Protein AF-0000000080758126 (afdb_homodimer)

Organism: Acetivibrio thermocellus (strain ATCC 27405 / DSM 1237 / JCM 9322 / NBRC 103400 / NCIMB 10682 / NRRL B-4536 / VPI 7372) (NCBI:txid203119)

Structure (mmCIF, N/CA/C/O backbone):
data_AF-0000000080758126-model_v1
#
loop_
_entity.id
_entity.type
_entity.pdbx_description
1 polymer 'Flavin reductase domain protein FMN-binding protein'
#
loop_
_atom_site.group_PDB
_atom_site.id
_atom_site.type_symbol
_atom_site.label_atom_id
_atom_site.label_alt_id
_atom_site.label_comp_id
_atom_site.label_asym_id
_atom_site.label_entity_id
_atom_site.label_seq_id
_atom_site.pdbx_PDB_ins_code
_atom_site.Cartn_x
_atom_site.Cartn_y
_atom_site.Cartn_z
_atom_site.occupancy
_atom_site.B_iso_or_equiv
_atom_site.auth_seq_id
_atom_site.auth_comp_id
_atom_site.auth_asym_id
_atom_site.auth_atom_id
_atom_site.pdbx_PDB_model_num
ATOM 1 N N . MET A 1 1 ? 13.859 20.094 8.625 1 85.12 1 MET A N 1
ATOM 2 C CA . MET A 1 1 ? 14.328 19.281 7.504 1 85.12 1 MET A CA 1
ATOM 3 C C . MET A 1 1 ? 14.195 20.047 6.191 1 85.12 1 MET A C 1
ATOM 5 O O . MET A 1 1 ? 13.18 20.688 5.945 1 85.12 1 MET A O 1
ATOM 9 N N . GLU A 1 2 ? 15.344 20.141 5.402 1 93.06 2 GLU A N 1
ATOM 10 C CA . GLU A 1 2 ? 15.297 20.797 4.098 1 93.06 2 GLU A CA 1
ATOM 11 C C . GLU A 1 2 ? 14.789 19.828 3.023 1 93.06 2 GLU A C 1
ATOM 13 O O . GLU A 1 2 ? 15.266 18.703 2.922 1 93.06 2 GLU A O 1
ATOM 18 N N . LYS A 1 3 ? 13.805 20.281 2.252 1 97.62 3 LYS A N 1
ATOM 19 C CA . LYS A 1 3 ? 13.25 19.438 1.191 1 97.62 3 LYS A CA 1
ATOM 20 C C . LYS A 1 3 ? 13.555 20.031 -0.185 1 97.62 3 LYS A C 1
ATOM 22 O O . LYS A 1 3 ? 13.734 21.234 -0.326 1 97.62 3 LYS A O 1
ATOM 27 N N . ILE A 1 4 ? 13.609 19.156 -1.164 1 98.25 4 ILE A N 1
ATOM 28 C CA . ILE A 1 4 ? 13.75 19.562 -2.559 1 98.25 4 ILE A CA 1
ATOM 29 C C . ILE A 1 4 ? 12.555 19.062 -3.363 1 98.25 4 ILE A C 1
ATOM 31 O O . ILE A 1 4 ? 11.938 18.047 -3.014 1 98.25 4 ILE A O 1
ATOM 35 N N . SER A 1 5 ? 12.227 19.812 -4.395 1 98.5 5 SER A N 1
ATOM 36 C CA . SER A 1 5 ? 11.188 19.406 -5.34 1 98.5 5 SER A CA 1
ATOM 37 C C . SER A 1 5 ? 11.758 18.516 -6.434 1 98.5 5 SER A C 1
ATOM 39 O O . SER A 1 5 ? 12.781 18.828 -7.039 1 98.5 5 SER A O 1
ATOM 41 N N . ILE A 1 6 ? 11.133 17.422 -6.648 1 98.06 6 ILE A N 1
ATOM 42 C CA . ILE A 1 6 ? 11.5 16.531 -7.75 1 98.06 6 ILE A CA 1
ATOM 43 C C . ILE A 1 6 ? 10.242 16.094 -8.492 1 98.06 6 ILE A C 1
ATOM 45 O O . ILE A 1 6 ? 9.125 16.438 -8.094 1 98.06 6 ILE A O 1
ATOM 49 N N . GLY A 1 7 ? 10.375 15.375 -9.609 1 97.12 7 GLY A N 1
ATOM 50 C CA . GLY A 1 7 ? 9.25 14.828 -10.344 1 97.12 7 GLY A CA 1
ATOM 51 C C . GLY A 1 7 ? 8.594 13.648 -9.641 1 97.12 7 GLY A C 1
ATOM 52 O O . GLY A 1 7 ? 8.992 13.289 -8.531 1 97.12 7 GLY A O 1
ATOM 53 N N . PRO A 1 8 ? 7.621 13.125 -10.289 1 98.12 8 PRO A N 1
ATOM 54 C CA . PRO A 1 8 ? 6.902 11.992 -9.703 1 98.12 8 PRO A CA 1
ATOM 55 C C . PRO A 1 8 ? 7.801 10.789 -9.453 1 98.12 8 PRO A C 1
ATOM 57 O O . PRO A 1 8 ? 8.375 10.234 -10.398 1 98.12 8 PRO A O 1
ATOM 60 N N . GLU A 1 9 ? 7.949 10.477 -8.195 1 97.38 9 GLU A N 1
ATOM 61 C CA . GLU A 1 9 ? 8.727 9.32 -7.742 1 97.38 9 GLU A CA 1
ATOM 62 C C . GLU A 1 9 ? 8.156 8.75 -6.449 1 97.38 9 GLU A C 1
ATOM 64 O O . GLU A 1 9 ? 7.625 9.484 -5.617 1 97.38 9 GLU A O 1
ATOM 69 N N . ASN A 1 10 ? 8.195 7.453 -6.32 1 96.88 10 ASN A N 1
ATOM 70 C CA . ASN A 1 10 ? 7.672 6.832 -5.105 1 96.88 10 ASN A CA 1
ATOM 71 C C . ASN A 1 10 ? 8.742 6.016 -4.387 1 96.88 10 ASN A C 1
ATOM 73 O O . ASN A 1 10 ? 8.43 5.066 -3.67 1 96.88 10 ASN A O 1
ATOM 77 N N . LYS A 1 11 ? 10 6.402 -4.609 1 95.62 11 LYS A N 1
ATOM 78 C CA . LYS A 1 11 ? 11.102 5.711 -3.947 1 95.62 11 LYS A CA 1
ATOM 79 C C . LYS A 1 11 ? 11.062 5.934 -2.438 1 95.62 11 LYS A C 1
ATOM 81 O O . LYS A 1 11 ? 10.742 7.027 -1.973 1 95.62 11 LYS A O 1
ATOM 86 N N . LEU A 1 12 ? 11.328 4.844 -1.635 1 95.81 12 LEU A N 1
ATOM 87 C CA . LEU A 1 12 ? 11.43 4.82 -0.18 1 95.81 12 LEU A CA 1
ATOM 88 C C . LEU A 1 12 ? 10.047 4.883 0.46 1 95.81 12 LEU A C 1
ATOM 90 O O . LEU A 1 12 ? 9.922 5.102 1.667 1 95.81 12 LEU A O 1
ATOM 94 N N . CYS A 1 13 ? 8.969 4.758 -0.378 1 97.88 13 CYS A N 1
ATOM 95 C CA . CYS A 1 13 ? 7.613 4.535 0.114 1 97.88 13 CYS A CA 1
ATOM 96 C C . CYS A 1 13 ? 7.227 3.068 -0.011 1 97.88 13 CYS A C 1
ATOM 98 O O . CYS A 1 13 ? 6.91 2.596 -1.104 1 97.88 13 CYS A O 1
ATOM 100 N N . PRO A 1 14 ? 7.234 2.367 1.066 1 98.38 14 PRO A N 1
ATOM 101 C CA . PRO A 1 14 ? 7.074 0.912 1.011 1 98.38 14 PRO A CA 1
ATOM 102 C C . PRO A 1 14 ? 5.77 0.488 0.342 1 98.38 14 PRO A C 1
ATOM 104 O O . PRO A 1 14 ? 4.73 1.12 0.551 1 98.38 14 PRO A O 1
ATOM 107 N N . GLN A 1 15 ? 5.832 -0.546 -0.495 1 98.62 15 GLN A N 1
ATOM 108 C CA . GLN A 1 15 ? 4.703 -1.14 -1.201 1 98.62 15 GLN A CA 1
ATOM 109 C C . GLN A 1 15 ? 4.641 -2.646 -0.972 1 98.62 15 GLN A C 1
ATOM 111 O O . GLN A 1 15 ? 5.609 -3.361 -1.235 1 98.62 15 GLN A O 1
ATOM 116 N N . THR A 1 16 ? 3.52 -3.152 -0.464 1 98.75 16 THR A N 1
ATOM 117 C CA . THR A 1 16 ? 3.371 -4.574 -0.179 1 98.75 16 THR A CA 1
ATOM 118 C C . THR A 1 16 ? 3.244 -5.375 -1.473 1 98.75 16 THR A C 1
ATOM 120 O O . THR A 1 16 ? 2.539 -4.965 -2.396 1 98.75 16 THR A O 1
ATOM 123 N N . LEU A 1 17 ? 3.914 -6.5 -1.517 1 98.81 17 LEU A N 1
ATOM 124 C CA . LEU A 1 17 ? 3.982 -7.297 -2.736 1 98.81 17 LEU A CA 1
ATOM 125 C C . LEU A 1 17 ? 2.928 -8.398 -2.725 1 98.81 17 LEU A C 1
ATOM 127 O O . LEU A 1 17 ? 2.764 -9.094 -1.722 1 98.81 17 LEU A O 1
ATOM 131 N N . PHE A 1 18 ? 2.262 -8.547 -3.855 1 98.94 18 PHE A N 1
ATOM 132 C CA . PHE A 1 18 ? 1.327 -9.641 -4.105 1 98.94 18 PHE A CA 1
ATOM 133 C C . PHE A 1 18 ? 1.623 -10.305 -5.441 1 98.94 18 PHE A C 1
ATOM 135 O O . PHE A 1 18 ? 1.986 -9.641 -6.41 1 98.94 18 PHE A O 1
ATOM 142 N N . LEU A 1 19 ? 1.477 -11.594 -5.496 1 98.88 19 LEU A N 1
ATOM 143 C CA . LEU A 1 19 ? 1.409 -12.32 -6.758 1 98.88 19 LEU A CA 1
ATOM 144 C C . LEU A 1 19 ? -0.038 -12.508 -7.203 1 98.88 19 LEU A C 1
ATOM 146 O O . LEU A 1 19 ? -0.83 -13.141 -6.504 1 98.88 19 LEU A O 1
ATOM 150 N N . TYR A 1 20 ? -0.383 -11.875 -8.297 1 98.94 20 TYR A N 1
ATOM 151 C CA . TYR A 1 20 ? -1.713 -12.078 -8.859 1 98.94 20 TYR A CA 1
ATOM 152 C C . TYR A 1 20 ? -1.781 -13.383 -9.641 1 98.94 20 TYR A C 1
ATOM 154 O O . TYR A 1 20 ? -0.922 -13.656 -10.484 1 98.94 20 TYR A O 1
ATOM 162 N N . GLY A 1 21 ? -2.76 -14.211 -9.359 1 98.81 21 GLY A N 1
ATOM 163 C CA . GLY A 1 21 ? -2.945 -15.492 -10.023 1 98.81 21 GLY A CA 1
ATOM 164 C C . GLY A 1 21 ? -4.145 -15.508 -10.953 1 98.81 21 GLY A C 1
ATOM 165 O O . GLY A 1 21 ? -5.242 -15.102 -10.562 1 98.81 21 GLY A O 1
ATOM 166 N N . THR A 1 22 ? -3.971 -15.977 -12.141 1 98.5 22 THR A N 1
ATOM 167 C CA . THR A 1 22 ? -5.004 -16.172 -13.148 1 98.5 22 THR A CA 1
ATOM 168 C C . THR A 1 22 ? -4.785 -17.5 -13.891 1 98.5 22 THR A C 1
ATOM 170 O O . THR A 1 22 ? -3.693 -18.062 -13.836 1 98.5 22 THR A O 1
ATOM 173 N N . TYR A 1 23 ? -5.836 -18.016 -14.484 1 97.25 23 TYR A N 1
ATOM 174 C CA . TYR A 1 23 ? -5.691 -19.156 -15.383 1 97.25 23 TYR A CA 1
ATOM 175 C C . TYR A 1 23 ? -5.625 -18.703 -16.844 1 97.25 23 TYR A C 1
ATOM 177 O O . TYR A 1 23 ? -6.355 -17.797 -17.25 1 97.25 23 TYR A O 1
ATOM 185 N N . LYS A 1 24 ? -4.758 -19.312 -17.547 1 94.38 24 LYS A N 1
ATOM 186 C CA . LYS A 1 24 ? -4.789 -19.203 -19 1 94.38 24 LYS A CA 1
ATOM 187 C C . LYS A 1 24 ? -6 -19.922 -19.578 1 94.38 24 LYS A C 1
ATOM 189 O O . LYS A 1 24 ? -6.738 -20.594 -18.859 1 94.38 24 LYS A O 1
ATOM 194 N N . GLU A 1 25 ? -6.172 -19.766 -20.859 1 93.19 25 GLU A N 1
ATOM 195 C CA . GLU A 1 25 ? -7.316 -20.375 -21.531 1 93.19 25 GLU A CA 1
ATOM 196 C C . GLU A 1 25 ? -7.25 -21.906 -21.438 1 93.19 25 GLU A C 1
ATOM 198 O O . GLU A 1 25 ? -8.281 -22.562 -21.359 1 93.19 25 GLU A O 1
ATOM 203 N N . ASP A 1 26 ? -6.035 -22.453 -21.406 1 92.38 26 ASP A N 1
ATOM 204 C CA . ASP A 1 26 ? -5.867 -23.891 -21.391 1 92.38 26 ASP A CA 1
ATOM 205 C C . ASP A 1 26 ? -5.914 -24.438 -19.969 1 92.38 26 ASP A C 1
ATOM 207 O O . ASP A 1 26 ? -5.688 -25.641 -19.75 1 92.38 26 ASP A O 1
ATOM 211 N N . GLY A 1 27 ? -6.102 -23.562 -19 1 93.62 27 GLY A N 1
ATOM 212 C CA . GLY A 1 27 ? -6.23 -23.984 -17.609 1 93.62 27 GLY A CA 1
ATOM 213 C C . GLY A 1 27 ? -4.926 -23.906 -16.844 1 93.62 27 GLY A C 1
ATOM 214 O O . GLY A 1 27 ? -4.906 -24.125 -15.633 1 93.62 27 GLY A O 1
ATOM 215 N N . THR A 1 28 ? -3.857 -23.516 -17.547 1 93.25 28 THR A N 1
ATOM 216 C CA . THR A 1 28 ? -2.572 -23.391 -16.859 1 93.25 28 THR A CA 1
ATOM 217 C C . THR A 1 28 ? -2.555 -22.156 -15.961 1 93.25 28 THR A C 1
ATOM 219 O O . THR A 1 28 ? -3.008 -21.094 -16.359 1 93.25 28 THR A O 1
ATOM 222 N N . PRO A 1 29 ? -2.076 -22.359 -14.742 1 96.44 29 PRO A N 1
ATOM 223 C CA . PRO A 1 29 ? -1.972 -21.188 -13.867 1 96.44 29 PRO A CA 1
ATOM 224 C C . PRO A 1 29 ? -0.896 -20.203 -14.328 1 96.44 29 PRO A C 1
ATOM 226 O O . PRO A 1 29 ? 0.105 -20.609 -14.922 1 96.44 29 PRO A O 1
ATOM 229 N N . ASN A 1 30 ? -1.124 -18.969 -14.148 1 96.56 30 ASN A N 1
ATOM 230 C CA . ASN A 1 30 ? -0.196 -17.859 -14.375 1 96.56 30 ASN A CA 1
ATOM 231 C C . ASN A 1 30 ? -0.166 -16.906 -13.18 1 96.56 30 ASN A C 1
ATOM 233 O O . ASN A 1 30 ? -1.21 -16.594 -12.602 1 96.56 30 ASN A O 1
ATOM 237 N N . PHE A 1 31 ? 1.066 -16.516 -12.828 1 97.94 31 PHE A N 1
ATOM 238 C CA . PHE A 1 31 ? 1.208 -15.539 -11.75 1 97.94 31 PHE A CA 1
ATOM 239 C C . PHE A 1 31 ? 2.061 -14.359 -12.188 1 97.94 31 PHE A C 1
ATOM 241 O O . PHE A 1 31 ? 3.035 -14.523 -12.922 1 97.94 31 PHE A O 1
ATOM 248 N N . GLY A 1 32 ? 1.715 -13.148 -11.789 1 97.38 32 GLY A N 1
ATOM 249 C CA . GLY A 1 32 ? 2.484 -11.922 -11.945 1 97.38 32 GLY A CA 1
ATOM 250 C C . GLY A 1 32 ? 2.689 -11.188 -10.633 1 97.38 32 GLY A C 1
ATOM 251 O O . GLY A 1 32 ? 1.825 -11.211 -9.758 1 97.38 32 GLY A O 1
ATOM 252 N N . LEU A 1 33 ? 3.848 -10.539 -10.508 1 98 33 LEU A N 1
ATOM 253 C CA . LEU A 1 33 ? 4.215 -9.82 -9.289 1 98 33 LEU A CA 1
ATOM 254 C C . LEU A 1 33 ? 3.791 -8.359 -9.383 1 98 33 LEU A C 1
ATOM 256 O O 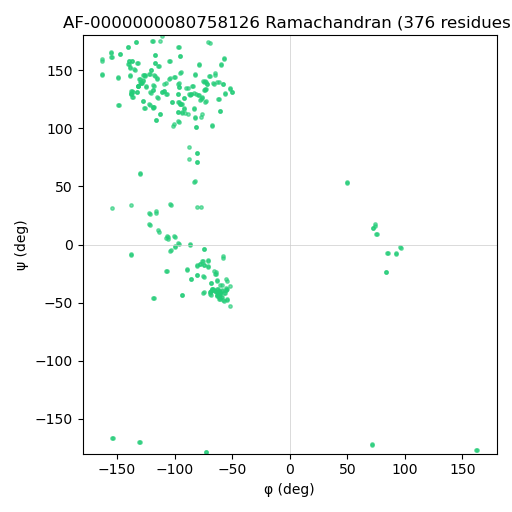. LEU A 1 33 ? 4.109 -7.672 -10.352 1 98 33 LEU A O 1
ATOM 260 N N . PHE A 1 34 ? 3.025 -7.891 -8.375 1 98.5 34 PHE A N 1
ATOM 261 C CA . PHE A 1 34 ? 2.516 -6.523 -8.367 1 98.5 34 PHE A CA 1
ATOM 262 C C . PHE A 1 34 ? 2.586 -5.926 -6.965 1 98.5 34 PHE A C 1
ATOM 264 O O . PHE A 1 34 ? 2.604 -6.656 -5.973 1 98.5 34 PHE A O 1
ATOM 271 N N . CYS A 1 35 ? 2.646 -4.57 -6.891 1 98.56 35 CYS A N 1
ATOM 272 C CA . CYS A 1 35 ? 2.637 -3.916 -5.586 1 98.56 35 CYS A CA 1
ATOM 273 C C . CYS A 1 35 ? 1.739 -2.684 -5.602 1 98.56 35 CYS A C 1
ATOM 275 O O . CYS A 1 35 ? 1.519 -2.059 -4.562 1 98.56 35 CYS A O 1
ATOM 277 N N . TRP A 1 36 ? 1.22 -2.246 -6.832 1 98.81 36 TRP A N 1
ATOM 278 C CA . TRP A 1 36 ? 0.267 -1.142 -6.875 1 98.81 36 TRP A CA 1
ATOM 279 C C . TRP A 1 36 ? -1.14 -1.621 -6.535 1 98.81 36 TRP A C 1
ATOM 281 O O . TRP A 1 36 ? -2.018 -1.664 -7.398 1 98.81 36 TRP A O 1
ATOM 291 N N . PHE A 1 37 ? -1.282 -1.938 -5.246 1 98.88 37 PHE A N 1
ATOM 292 C CA . PHE A 1 37 ? -2.383 -2.645 -4.598 1 98.88 37 PHE A CA 1
ATOM 293 C C . PHE A 1 37 ? -2.764 -1.97 -3.287 1 98.88 37 PHE A C 1
ATOM 295 O O . PHE A 1 37 ? -1.894 -1.629 -2.482 1 98.88 37 PHE A O 1
ATOM 302 N N . SER A 1 38 ? -4.027 -1.654 -3.127 1 98.81 38 SER A N 1
ATOM 303 C CA . SER A 1 38 ? -4.543 -1.164 -1.853 1 98.81 38 SER A CA 1
ATOM 304 C C . SER A 1 38 ? -6.027 -1.472 -1.699 1 98.81 38 SER A C 1
ATOM 306 O O . SER A 1 38 ? -6.551 -2.375 -2.355 1 98.81 38 SER A O 1
ATOM 308 N N . TYR A 1 39 ? -6.676 -0.875 -0.768 1 98.81 39 TYR A N 1
ATOM 309 C CA . TYR A 1 39 ? -8.023 -1.279 -0.392 1 98.81 39 TYR A CA 1
ATOM 310 C C . TYR A 1 39 ? -9.023 -0.156 -0.646 1 98.81 39 TYR A C 1
ATOM 312 O O . TYR A 1 39 ? -8.641 1.007 -0.783 1 98.81 39 TYR A O 1
ATOM 320 N N . CYS A 1 40 ? -10.25 -0.525 -0.807 1 98.62 40 CYS A N 1
ATOM 321 C CA . CYS A 1 40 ? -11.359 0.41 -0.948 1 98.62 40 CYS A CA 1
ATOM 322 C C . CYS A 1 40 ? -12.586 -0.085 -0.196 1 98.62 40 CYS A C 1
ATOM 324 O O . CYS A 1 40 ? -12.586 -1.19 0.348 1 98.62 40 CYS A O 1
ATOM 326 N N . TRP A 1 41 ? -13.57 0.78 -0.093 1 98.31 41 TRP A N 1
ATOM 327 C CA . TRP A 1 41 ? -14.805 0.443 0.597 1 98.31 41 TRP A CA 1
ATOM 328 C C . TRP A 1 41 ? -16.016 0.69 -0.301 1 98.31 41 TRP A C 1
ATOM 330 O O . TRP A 1 41 ? -16.234 1.812 -0.77 1 98.31 41 TRP A O 1
ATOM 340 N N . SER A 1 42 ? -16.719 -0.31 -0.61 1 97 42 SER A N 1
ATOM 341 C CA . SER A 1 42 ? -17.984 -0.222 -1.353 1 97 42 SER A CA 1
ATOM 342 C C . SER A 1 42 ? -19.094 -1.005 -0.659 1 97 42 SER A C 1
ATOM 344 O O . SER A 1 42 ? -19.672 -1.922 -1.244 1 97 42 SER A O 1
ATOM 346 N N . GLY A 1 43 ? -19.406 -0.564 0.6 1 96.81 43 GLY A N 1
ATOM 347 C CA . GLY A 1 43 ? -20.328 -1.297 1.446 1 96.81 43 GLY A CA 1
ATOM 348 C C . GLY A 1 43 ? -19.672 -2.436 2.205 1 96.81 43 GLY A C 1
ATOM 349 O O . GLY A 1 43 ? -20.172 -2.863 3.248 1 96.81 43 GLY A O 1
ATOM 350 N N . GLU A 1 44 ? -18.562 -2.945 1.704 1 97.75 44 GLU A N 1
ATOM 351 C CA . GLU A 1 44 ? -17.656 -3.932 2.299 1 97.75 44 GLU A CA 1
ATOM 352 C C . GLU A 1 44 ? -16.219 -3.693 1.872 1 97.75 44 GLU A C 1
ATOM 354 O O . GLU A 1 44 ? -15.953 -2.938 0.934 1 97.75 44 GLU A O 1
ATOM 359 N N . LEU A 1 45 ? -15.273 -4.293 2.592 1 98.31 45 LEU A N 1
ATOM 360 C CA . LEU A 1 45 ? -13.867 -4.191 2.232 1 98.31 45 LEU A CA 1
ATOM 361 C C . LEU A 1 45 ? -13.609 -4.797 0.856 1 98.31 45 LEU A C 1
ATOM 363 O O . LEU A 1 45 ? -14.039 -5.918 0.578 1 98.31 45 LEU A O 1
ATOM 367 N N . GLY A 1 46 ? -13.008 -3.996 -0.027 1 98.69 46 GLY A N 1
ATOM 368 C CA . GLY A 1 46 ? -12.57 -4.426 -1.346 1 98.69 46 GLY A CA 1
ATOM 369 C C . GLY A 1 46 ? -11.141 -4.035 -1.654 1 98.69 46 GLY A C 1
ATOM 370 O O . GLY A 1 46 ? -10.391 -3.645 -0.757 1 98.69 46 GLY A O 1
ATOM 371 N N . VAL A 1 47 ? -10.773 -4.227 -2.908 1 98.88 47 VAL A N 1
ATOM 372 C CA . VAL A 1 47 ? -9.398 -3.979 -3.334 1 98.88 47 VAL A CA 1
ATOM 373 C C . VAL A 1 47 ? -9.398 -3.072 -4.562 1 98.88 47 VAL A C 1
ATOM 375 O O . VAL A 1 47 ? -10.258 -3.199 -5.438 1 98.88 47 VAL A O 1
ATOM 378 N N . MET A 1 48 ? -8.484 -2.127 -4.59 1 98.88 48 MET A N 1
ATOM 379 C CA . MET A 1 48 ? -8.125 -1.429 -5.816 1 98.88 48 MET A CA 1
ATOM 380 C C . MET A 1 48 ? -6.711 -1.797 -6.258 1 98.88 48 MET A C 1
ATOM 382 O O . MET A 1 48 ? -5.789 -1.831 -5.438 1 98.88 48 MET A O 1
ATOM 386 N N . ALA A 1 49 ? -6.578 -2.141 -7.504 1 98.94 49 ALA A N 1
ATOM 387 C CA . ALA A 1 49 ? -5.309 -2.6 -8.062 1 98.94 49 ALA A CA 1
ATOM 388 C C . ALA A 1 49 ? -5.055 -1.99 -9.438 1 98.94 49 ALA A C 1
ATOM 390 O O . ALA A 1 49 ? -5.941 -1.988 -10.289 1 98.94 49 ALA A O 1
ATOM 391 N N . CYS A 1 50 ? -3.893 -1.44 -9.586 1 98.94 50 CYS A N 1
ATOM 392 C CA . CYS A 1 50 ? -3.508 -0.914 -10.891 1 98.94 50 CYS A CA 1
ATOM 393 C C . CYS A 1 50 ? -2.471 -1.812 -11.555 1 98.94 50 CYS A C 1
ATOM 395 O O . CYS A 1 50 ? -1.51 -2.238 -10.914 1 98.94 50 CYS A O 1
ATOM 397 N N . ILE A 1 51 ? -2.689 -2.18 -12.766 1 98.75 51 ILE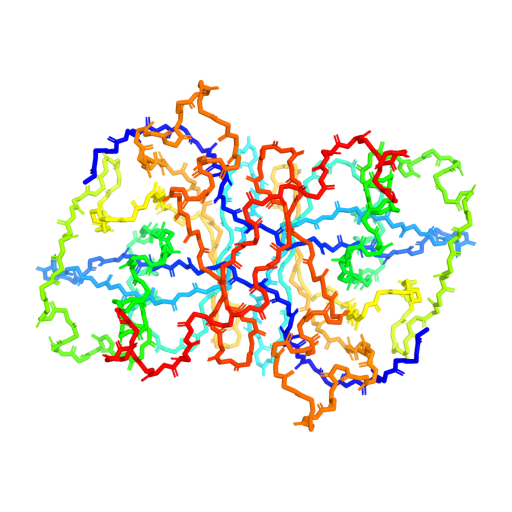 A N 1
ATOM 398 C CA . ILE A 1 51 ? -1.719 -2.916 -13.57 1 98.75 51 ILE A CA 1
ATOM 399 C C . ILE A 1 51 ? -1.341 -2.098 -14.797 1 98.75 51 ILE A C 1
ATOM 401 O O . ILE A 1 51 ? -2.203 -1.749 -15.609 1 98.75 51 ILE A O 1
ATOM 405 N N . ALA A 1 52 ? -0.101 -1.745 -14.906 1 97.44 52 ALA A N 1
ATOM 406 C CA . ALA A 1 52 ? 0.403 -0.975 -16.047 1 97.44 52 ALA A CA 1
ATOM 407 C C . ALA A 1 52 ? 0.995 -1.892 -17.109 1 97.44 52 ALA A C 1
ATOM 409 O O . ALA A 1 52 ? 1.211 -3.08 -16.859 1 97.44 52 ALA A O 1
ATOM 410 N N . GLY A 1 53 ? 1.146 -1.373 -18.281 1 94.5 53 GLY A N 1
ATOM 411 C CA . GLY A 1 53 ? 1.841 -2.064 -19.344 1 94.5 53 GLY A CA 1
ATOM 412 C C . GLY A 1 53 ? 1.063 -3.246 -19.906 1 94.5 53 GLY A C 1
ATOM 413 O O . GLY A 1 53 ? -0.123 -3.406 -19.609 1 94.5 53 GLY A O 1
ATOM 414 N N . GLU A 1 54 ? 1.719 -3.963 -20.75 1 91.69 54 GLU A N 1
ATOM 415 C CA . GLU A 1 54 ? 1.163 -5.176 -21.359 1 91.69 54 GLU A CA 1
ATOM 416 C C . GLU A 1 54 ? 1.606 -6.418 -20.594 1 91.69 54 GLU A C 1
ATOM 418 O O . GLU A 1 54 ? 2.781 -6.793 -20.625 1 91.69 54 GLU A O 1
ATOM 423 N N . LYS A 1 55 ? 0.727 -6.977 -19.859 1 94.19 55 LYS A N 1
ATOM 424 C CA . LYS A 1 55 ? 0.945 -8.18 -19.062 1 94.19 55 LYS A CA 1
ATOM 425 C C . LYS A 1 55 ? -0.145 -9.219 -19.328 1 94.19 55 LYS A C 1
ATOM 427 O O . LYS A 1 55 ? -1.322 -8.867 -19.438 1 94.19 55 LYS A O 1
ATOM 432 N N . LEU A 1 56 ? 0.244 -10.438 -19.422 1 95.94 56 LEU A N 1
ATOM 433 C CA . LEU A 1 56 ? -0.725 -11.516 -19.562 1 95.94 56 LEU A CA 1
ATOM 434 C C . LEU A 1 56 ? -1.73 -11.508 -18.422 1 95.94 56 LEU A C 1
ATOM 436 O O . LEU A 1 56 ? -2.928 -11.703 -18.641 1 95.94 56 LEU A O 1
ATOM 440 N N . THR A 1 57 ? -1.282 -11.281 -17.203 1 97.5 57 THR A N 1
ATOM 441 C CA . THR A 1 57 ? -2.143 -11.234 -16.031 1 97.5 57 THR A CA 1
ATOM 442 C C . THR A 1 57 ? -3.273 -10.234 -16.234 1 97.5 57 THR A C 1
ATOM 444 O O . THR A 1 57 ? -4.438 -10.539 -15.953 1 97.5 57 THR A O 1
ATOM 447 N N . LYS A 1 58 ? -2.912 -9.039 -16.703 1 97.81 58 LYS A N 1
ATOM 448 C CA . LYS A 1 58 ? -3.914 -8.008 -16.938 1 97.81 58 LYS A CA 1
ATOM 449 C C . LYS A 1 58 ? -4.941 -8.461 -17.984 1 97.81 58 LYS A C 1
ATOM 451 O O . LYS A 1 58 ? -6.145 -8.297 -17.781 1 97.81 58 LYS A O 1
ATOM 456 N N . ASP A 1 59 ? -4.461 -9.078 -19.047 1 97.19 59 ASP A N 1
ATOM 457 C CA . ASP A 1 59 ? -5.348 -9.57 -20.094 1 97.19 59 ASP A CA 1
ATOM 458 C C . ASP A 1 59 ? -6.32 -10.609 -19.547 1 97.19 59 ASP A C 1
ATOM 460 O O . ASP A 1 59 ? -7.504 -10.609 -19.891 1 97.19 59 ASP A O 1
ATOM 464 N N . ARG A 1 60 ? -5.801 -11.461 -18.734 1 97.94 60 ARG A N 1
ATOM 465 C CA . ARG A 1 60 ? -6.629 -12.523 -18.172 1 97.94 60 ARG A CA 1
ATOM 466 C C . ARG A 1 60 ? -7.66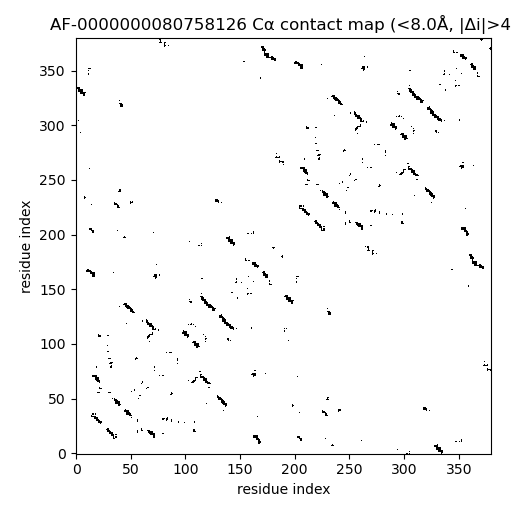 -11.961 -17.203 1 97.94 60 ARG A C 1
ATOM 468 O O . ARG A 1 60 ? -8.805 -12.43 -17.172 1 97.94 60 ARG A O 1
ATOM 475 N N . ILE A 1 61 ? -7.305 -10.977 -16.375 1 98.75 61 ILE A N 1
ATOM 476 C CA . ILE A 1 61 ? -8.234 -10.344 -15.453 1 98.75 61 ILE A CA 1
ATOM 477 C C . ILE A 1 61 ? -9.344 -9.641 -16.234 1 98.75 61 ILE A C 1
ATOM 479 O O . ILE A 1 61 ? -10.516 -9.703 -15.852 1 98.75 61 ILE A O 1
ATOM 483 N N . ARG A 1 62 ? -8.953 -8.992 -17.312 1 97.56 62 ARG A N 1
ATOM 484 C CA . ARG A 1 62 ? -9.945 -8.336 -18.156 1 97.56 62 ARG A CA 1
ATOM 485 C C . ARG A 1 62 ? -10.945 -9.336 -18.719 1 97.56 62 ARG A C 1
ATOM 487 O O . ARG A 1 62 ? -12.148 -9.07 -18.734 1 97.56 62 ARG A O 1
ATOM 494 N N . ALA A 1 63 ? -10.43 -10.477 -19.109 1 97.5 63 ALA A N 1
ATOM 495 C CA . ALA A 1 63 ? -11.258 -11.477 -19.797 1 97.5 63 ALA A CA 1
ATOM 496 C C . ALA A 1 63 ? -12.172 -12.195 -18.797 1 97.5 63 ALA A C 1
ATOM 498 O O . ALA A 1 63 ? -13.344 -12.445 -19.094 1 97.5 63 ALA A O 1
ATOM 499 N N . ASN A 1 64 ? -11.633 -12.539 -17.609 1 98.19 64 ASN A N 1
ATOM 500 C CA . ASN A 1 64 ? -12.336 -13.461 -16.719 1 98.19 64 ASN A CA 1
ATOM 501 C C . ASN A 1 64 ? -12.93 -12.734 -15.508 1 98.19 64 ASN A C 1
ATOM 503 O O . ASN A 1 64 ? -13.766 -13.281 -14.797 1 98.19 64 ASN A O 1
ATOM 507 N N . LYS A 1 65 ? -12.422 -11.617 -15.156 1 98.81 65 LYS A N 1
ATOM 508 C CA . LYS A 1 65 ? -12.922 -10.711 -14.125 1 98.81 65 LYS A CA 1
ATOM 509 C C . LYS A 1 65 ? -12.68 -11.273 -12.734 1 98.81 65 LYS A C 1
ATOM 511 O O . LYS A 1 65 ? -13.344 -10.875 -11.773 1 98.81 65 LYS A O 1
ATOM 516 N N . VAL A 1 66 ? -11.852 -12.281 -12.633 1 98.94 66 VAL A N 1
ATOM 517 C CA . VAL A 1 66 ? -11.469 -12.805 -11.328 1 98.94 66 VAL A CA 1
ATOM 518 C C . VAL A 1 66 ? -9.961 -13.031 -11.289 1 98.94 66 VAL A C 1
ATOM 520 O O . VAL A 1 66 ? -9.344 -13.305 -12.312 1 98.94 66 VAL A O 1
ATOM 523 N N . PHE A 1 67 ? -9.32 -12.93 -10.148 1 98.94 67 PHE A N 1
ATOM 524 C CA . PHE A 1 67 ? -7.926 -13.281 -9.922 1 98.94 67 PHE A CA 1
ATOM 525 C C . PHE A 1 67 ? -7.645 -13.43 -8.43 1 98.94 67 PHE A C 1
ATOM 527 O O . PHE A 1 67 ? -8.453 -13.023 -7.594 1 98.94 67 PHE A O 1
ATOM 534 N N . SER A 1 68 ? -6.621 -14.109 -8.07 1 99 68 SER A N 1
ATOM 535 C CA . SER A 1 68 ? -6.133 -14.164 -6.699 1 99 68 SER A CA 1
ATOM 536 C C . SER A 1 68 ? -5.02 -13.156 -6.465 1 99 68 SER A C 1
ATOM 538 O O . SER A 1 68 ? -4.301 -12.789 -7.398 1 99 68 SER A O 1
ATOM 540 N N . ALA A 1 69 ? -4.902 -12.641 -5.355 1 98.94 69 ALA A N 1
ATOM 541 C CA . ALA A 1 69 ? -3.75 -11.883 -4.879 1 98.94 69 ALA A CA 1
ATOM 542 C C . ALA A 1 69 ? -3.082 -12.586 -3.699 1 98.94 69 ALA A C 1
ATOM 544 O O . ALA A 1 69 ? -3.641 -12.633 -2.6 1 98.94 69 ALA A O 1
ATOM 545 N N . ASN A 1 70 ? -1.938 -13.156 -3.914 1 98.94 70 ASN A N 1
ATOM 546 C CA . ASN A 1 70 ? -1.183 -13.93 -2.932 1 98.94 70 ASN A CA 1
ATOM 547 C C . ASN A 1 70 ? -0.101 -13.086 -2.266 1 98.94 70 ASN A C 1
ATOM 549 O O . ASN A 1 70 ? 0.835 -12.633 -2.928 1 98.94 70 ASN A O 1
ATOM 553 N N . LEU A 1 71 ? -0.283 -12.859 -0.976 1 98.88 71 LEU A N 1
ATOM 554 C CA . LEU A 1 71 ? 0.721 -12.094 -0.244 1 98.88 71 LEU A CA 1
ATOM 555 C C . LEU A 1 71 ? 2.096 -12.742 -0.372 1 98.88 71 LEU A C 1
ATOM 557 O O . LEU A 1 71 ? 2.234 -13.953 -0.203 1 98.88 71 LEU A O 1
ATOM 561 N N . VAL A 1 72 ? 3.104 -11.945 -0.733 1 98.75 72 VAL A N 1
ATOM 562 C CA . VAL A 1 72 ? 4.473 -12.438 -0.835 1 98.75 72 VAL A CA 1
ATOM 563 C C . VAL A 1 72 ? 5.133 -12.422 0.542 1 98.75 72 VAL A C 1
ATOM 565 O O . VAL A 1 72 ? 5.262 -11.367 1.164 1 98.75 72 VAL A O 1
ATOM 568 N N . SER A 1 73 ? 5.488 -13.578 1.006 1 98.25 73 SER A N 1
ATOM 569 C CA . SER A 1 73 ? 6.273 -13.719 2.227 1 98.25 73 SER A CA 1
ATOM 570 C C . SER A 1 73 ? 7.758 -13.883 1.913 1 98.25 73 SER A C 1
ATOM 572 O O . SER A 1 73 ? 8.141 -14.031 0.751 1 98.25 73 SER A O 1
ATOM 574 N N . GLU A 1 74 ? 8.555 -13.805 2.951 1 97.5 74 GLU A N 1
ATOM 575 C CA . GLU A 1 74 ? 9.992 -13.992 2.768 1 97.5 74 GLU A CA 1
ATOM 576 C C . GLU A 1 74 ? 10.289 -15.328 2.088 1 97.5 74 GLU A C 1
ATOM 578 O O . GLU A 1 74 ? 11.156 -15.406 1.215 1 97.5 74 GLU A O 1
ATOM 583 N N . SER A 1 75 ? 9.562 -16.391 2.43 1 96.19 75 SER A N 1
ATOM 584 C CA . SER A 1 75 ? 9.82 -17.734 1.891 1 96.19 75 SER A CA 1
ATOM 585 C C . SER A 1 75 ? 9.43 -17.812 0.419 1 96.19 75 SER A C 1
ATOM 587 O O . SER A 1 75 ? 9.898 -18.703 -0.301 1 96.19 75 SER A O 1
ATOM 589 N N . LEU A 1 76 ? 8.586 -16.875 -0.037 1 97 76 LEU A N 1
ATOM 590 C CA . LEU A 1 76 ? 8.109 -16.875 -1.417 1 97 76 LEU A CA 1
ATOM 591 C C . LEU A 1 76 ? 8.898 -15.875 -2.264 1 97 76 LEU A C 1
ATOM 593 O O . LEU A 1 76 ? 8.672 -15.766 -3.473 1 97 76 LEU A O 1
ATOM 597 N N . LEU A 1 77 ? 9.82 -15.172 -1.66 1 97.62 77 LEU A N 1
ATOM 598 C CA . LEU A 1 77 ? 10.438 -14.023 -2.312 1 97.62 77 LEU A CA 1
ATOM 599 C C . LEU A 1 77 ? 11.195 -14.453 -3.564 1 97.62 77 LEU A C 1
ATOM 601 O O . LEU A 1 77 ? 11.125 -13.789 -4.598 1 97.62 77 LEU A O 1
ATOM 605 N N . HIS A 1 78 ? 11.898 -15.578 -3.484 1 96.5 78 HIS A N 1
ATOM 606 C CA . HIS A 1 78 ? 12.633 -16.062 -4.648 1 96.5 78 HIS A CA 1
ATOM 607 C C . HIS A 1 78 ? 11.688 -16.359 -5.812 1 96.5 78 HIS A C 1
ATOM 609 O O . HIS A 1 78 ? 11.945 -15.945 -6.945 1 96.5 78 HIS A O 1
ATOM 615 N N . LEU A 1 79 ? 10.656 -17.031 -5.543 1 96.38 79 LEU A N 1
ATOM 616 C CA . LEU A 1 79 ? 9.656 -17.344 -6.559 1 96.38 79 LEU A CA 1
ATOM 617 C C . LEU A 1 79 ? 9.008 -16.062 -7.098 1 96.38 79 LEU A C 1
ATOM 619 O O . LEU A 1 79 ? 8.844 -15.914 -8.305 1 96.38 79 LEU A O 1
ATOM 623 N N . ALA A 1 80 ? 8.68 -15.148 -6.156 1 97.56 80 ALA A N 1
ATOM 624 C CA . ALA A 1 80 ? 8.023 -13.906 -6.539 1 97.56 80 ALA A CA 1
ATOM 625 C C . ALA A 1 80 ? 8.914 -13.086 -7.469 1 97.56 80 ALA A C 1
ATOM 627 O O . ALA A 1 80 ? 8.445 -12.562 -8.484 1 97.56 80 ALA A O 1
ATOM 628 N N . ASP A 1 81 ? 10.172 -12.992 -7.102 1 97.12 81 ASP A N 1
ATOM 629 C CA . ASP A 1 81 ? 11.117 -12.25 -7.934 1 97.12 81 ASP A CA 1
ATOM 630 C C . ASP A 1 81 ? 11.25 -12.891 -9.312 1 97.12 81 ASP A C 1
ATOM 632 O O . ASP A 1 81 ? 11.266 -12.195 -10.328 1 97.12 81 ASP A O 1
ATOM 636 N N . TYR A 1 82 ? 11.344 -14.195 -9.391 1 96.19 82 TYR A N 1
ATOM 637 C CA . TYR A 1 82 ? 11.398 -14.898 -10.672 1 96.19 82 TYR A CA 1
ATOM 638 C C . TYR A 1 82 ? 10.172 -14.594 -11.516 1 96.19 82 TYR A C 1
ATOM 640 O O . TYR A 1 82 ? 10.289 -14.219 -12.688 1 96.19 82 TYR A O 1
ATOM 648 N N . LEU A 1 83 ? 8.977 -14.695 -10.898 1 95.88 83 LEU A N 1
ATOM 649 C CA . LEU A 1 83 ? 7.727 -14.531 -11.625 1 95.88 83 LEU A CA 1
ATOM 650 C C . LEU A 1 83 ? 7.547 -13.086 -12.086 1 95.88 83 LEU A C 1
ATOM 652 O O . LEU A 1 83 ? 6.957 -12.836 -13.133 1 95.88 83 LEU A O 1
ATOM 656 N N . GLY A 1 84 ? 8.047 -12.133 -11.289 1 94.94 84 GLY A N 1
ATOM 657 C CA . GLY A 1 84 ? 7.957 -10.719 -11.633 1 94.94 84 GLY A CA 1
ATOM 658 C C . GLY A 1 84 ? 8.93 -10.312 -12.727 1 94.94 84 GLY A C 1
ATOM 659 O O . GLY A 1 84 ? 8.75 -9.273 -13.367 1 94.94 84 GLY A O 1
ATOM 660 N N . ASN A 1 85 ? 9.945 -11.156 -12.953 1 92.62 85 ASN A N 1
ATOM 661 C CA . ASN A 1 85 ? 10.969 -10.805 -13.93 1 92.62 85 ASN A CA 1
ATOM 662 C C . ASN A 1 85 ? 10.945 -11.758 -15.125 1 92.62 85 ASN A C 1
ATOM 664 O O . ASN A 1 85 ? 11.906 -11.82 -15.891 1 92.62 85 ASN A O 1
ATOM 668 N N . THR A 1 86 ? 9.898 -12.547 -15.219 1 90.31 86 THR A N 1
ATOM 669 C CA . THR A 1 86 ? 9.719 -13.469 -16.328 1 90.31 86 THR A CA 1
ATOM 670 C C . THR A 1 86 ? 8.414 -13.18 -17.062 1 90.31 86 THR A C 1
ATOM 672 O O . THR A 1 86 ? 7.352 -13.094 -16.453 1 90.31 86 THR A O 1
ATOM 675 N N . GLU A 1 87 ? 8.453 -13.078 -18.359 1 86.19 87 GLU A N 1
ATOM 676 C CA . GLU A 1 87 ? 7.281 -12.719 -19.156 1 86.19 87 GLU A CA 1
ATOM 677 C C . GLU A 1 87 ? 6.289 -13.875 -19.234 1 86.19 87 GLU A C 1
ATOM 679 O O . GLU A 1 87 ? 6.684 -15.031 -19.422 1 86.19 87 GLU A O 1
ATOM 684 N N . GLY A 1 88 ? 5.098 -13.641 -19.172 1 82 88 GLY A N 1
ATOM 685 C CA . GLY A 1 88 ? 4.035 -14.633 -19.156 1 82 88 GLY A CA 1
ATOM 686 C C . GLY A 1 88 ? 3.684 -15.164 -20.531 1 82 88 GLY A C 1
ATOM 687 O O . GLY A 1 88 ? 3.158 -16.266 -20.656 1 82 88 GLY A O 1
ATOM 688 N N . TYR A 1 89 ? 3.93 -14.359 -21.5 1 82.38 89 TYR A N 1
ATOM 689 C CA . TYR A 1 89 ? 3.559 -14.766 -22.844 1 82.38 89 TYR A CA 1
ATOM 690 C C . TYR A 1 89 ? 4.457 -15.891 -23.344 1 82.38 89 TYR A C 1
ATOM 692 O O . TYR A 1 89 ? 4.105 -16.609 -24.281 1 82.38 89 TYR A O 1
ATOM 700 N N . ASN A 1 90 ? 5.547 -16.031 -22.547 1 76.06 90 ASN A N 1
ATOM 701 C CA . ASN A 1 90 ? 6.473 -17.109 -22.906 1 76.06 90 ASN A CA 1
ATOM 702 C C . ASN A 1 90 ? 6.078 -18.422 -22.266 1 76.06 90 ASN A C 1
ATOM 704 O O . ASN A 1 90 ? 5.75 -18.469 -21.078 1 76.06 90 ASN A O 1
ATOM 708 N N . SER A 1 91 ? 5.961 -19.547 -22.984 1 71.25 91 SER A N 1
ATOM 709 C CA . SER A 1 91 ? 5.469 -20.859 -22.578 1 71.25 91 SER A CA 1
ATOM 710 C C . SER A 1 91 ? 6.27 -21.422 -21.406 1 71.25 91 SER A C 1
ATOM 712 O O . SER A 1 91 ? 5.762 -22.234 -20.625 1 71.25 91 SER A O 1
ATOM 714 N N . GLY A 1 92 ? 7.305 -20.859 -21.062 1 84.12 92 GLY A N 1
ATOM 715 C CA . GLY A 1 92 ? 8.133 -21.578 -20.094 1 84.12 92 GLY A CA 1
ATOM 716 C C . GLY A 1 92 ? 8.094 -20.953 -18.719 1 84.12 92 GLY A C 1
ATOM 717 O O . GLY A 1 92 ? 8.617 -21.531 -17.766 1 84.12 92 GLY A O 1
ATOM 718 N N . LYS A 1 93 ? 7.316 -19.969 -18.438 1 89.19 93 LYS A N 1
ATOM 719 C CA . LYS A 1 93 ? 7.352 -19.266 -17.156 1 89.19 93 LYS A CA 1
ATOM 720 C C . LYS A 1 93 ? 6.891 -20.156 -16.016 1 89.19 93 LYS A C 1
ATOM 722 O O . LYS A 1 93 ? 7.496 -20.156 -14.938 1 89.19 93 LYS A O 1
ATOM 727 N N . MET A 1 94 ? 5.898 -20.969 -16.266 1 90.81 94 MET A N 1
ATOM 728 C CA . MET A 1 94 ? 5.262 -21.703 -15.188 1 90.81 94 MET A CA 1
ATOM 729 C C . MET A 1 94 ? 5.777 -23.141 -15.141 1 90.81 94 MET A C 1
ATOM 731 O O . MET A 1 94 ? 5.289 -23.953 -14.359 1 90.81 94 MET A O 1
ATOM 735 N N . ASN A 1 95 ? 6.773 -23.438 -15.938 1 90.44 95 ASN A N 1
ATOM 736 C CA . ASN A 1 95 ? 7.395 -24.75 -15.922 1 90.44 95 ASN A CA 1
ATOM 737 C C . ASN A 1 95 ? 8.438 -24.875 -14.82 1 90.44 95 ASN A C 1
ATOM 739 O O . ASN A 1 95 ? 9.594 -25.188 -15.086 1 90.44 95 ASN A O 1
ATOM 743 N N . ILE A 1 96 ? 8.047 -24.594 -13.664 1 90.06 96 ILE A N 1
ATOM 744 C CA . ILE A 1 96 ? 8.859 -24.625 -12.453 1 90.06 96 ILE A CA 1
ATOM 745 C C . ILE A 1 96 ? 8.102 -25.375 -11.352 1 90.06 96 ILE A C 1
ATOM 747 O O . ILE A 1 96 ? 6.883 -25.547 -11.43 1 90.06 96 ILE A O 1
ATOM 751 N N . PRO A 1 97 ? 8.914 -25.891 -10.414 1 90.75 97 PRO A N 1
ATOM 752 C CA . PRO A 1 97 ? 8.227 -26.5 -9.273 1 90.75 97 PRO A CA 1
ATOM 753 C C . PRO A 1 97 ? 7.484 -25.469 -8.414 1 90.75 97 PRO A C 1
ATOM 755 O O . PRO A 1 97 ? 8.117 -24.641 -7.75 1 90.75 97 PRO A O 1
ATOM 758 N N . ILE A 1 98 ? 6.227 -25.406 -8.547 1 92.69 98 ILE A N 1
ATOM 759 C CA . ILE A 1 98 ? 5.371 -24.484 -7.809 1 92.69 98 ILE A CA 1
ATOM 760 C C . ILE A 1 98 ? 4.109 -25.203 -7.344 1 92.69 98 ILE A C 1
ATOM 762 O O . ILE A 1 98 ? 3.541 -26.016 -8.086 1 92.69 98 ILE A O 1
ATOM 766 N N . GLU A 1 99 ? 3.807 -25.078 -6.105 1 95.75 99 GLU A N 1
ATOM 767 C CA . GLU A 1 99 ? 2.586 -25.672 -5.574 1 95.75 99 GLU A CA 1
ATOM 768 C C . GLU A 1 99 ? 1.404 -24.719 -5.691 1 95.75 99 GLU A C 1
ATOM 770 O O . GLU A 1 99 ? 1.349 -23.703 -4.992 1 95.75 99 GLU A O 1
ATOM 775 N N . VAL A 1 100 ? 0.476 -25.094 -6.535 1 97.31 100 VAL A N 1
ATOM 776 C CA . VAL A 1 100 ? -0.698 -24.281 -6.82 1 97.31 100 VAL A CA 1
ATOM 777 C C . VAL A 1 100 ? -1.964 -25.031 -6.43 1 97.31 100 VAL A C 1
ATOM 779 O O . VAL A 1 100 ? -2.074 -26.234 -6.672 1 97.31 100 VAL A O 1
ATOM 782 N N . GLU A 1 101 ? -2.836 -24.422 -5.758 1 97.25 101 GLU A N 1
ATOM 783 C CA . GLU A 1 101 ? -4.156 -24.938 -5.43 1 97.25 101 GLU A CA 1
ATOM 784 C C . GLU A 1 101 ? -5.262 -24.078 -6.043 1 97.25 101 GLU A C 1
ATOM 786 O O . GLU A 1 101 ? -4.996 -22.984 -6.551 1 97.25 101 GLU A O 1
ATOM 791 N N . ARG A 1 102 ? -6.449 -24.641 -6.109 1 97.5 102 ARG A N 1
ATOM 792 C CA . ARG A 1 102 ? -7.602 -23.875 -6.586 1 97.5 102 ARG A CA 1
ATOM 793 C C . ARG A 1 102 ? -8.188 -23.016 -5.469 1 97.5 102 ARG A C 1
ATOM 795 O O . ARG A 1 102 ? -8.188 -23.422 -4.305 1 97.5 102 ARG A O 1
ATOM 802 N N . GLY A 1 103 ? -8.719 -21.844 -5.844 1 98.38 103 GLY A N 1
ATOM 803 C CA . GLY A 1 103 ? -9.461 -21.062 -4.879 1 98.38 103 GLY A CA 1
ATOM 804 C C . GLY A 1 103 ? -10.633 -21.797 -4.266 1 98.38 103 GLY A C 1
ATOM 805 O O . GLY A 1 103 ? -11.031 -22.859 -4.766 1 98.38 103 GLY A O 1
ATOM 806 N N . ALA A 1 104 ? -11.07 -21.328 -3.164 1 98.62 104 ALA A N 1
ATOM 807 C CA . ALA A 1 104 ? -12.156 -21.984 -2.445 1 98.62 104 ALA A CA 1
ATOM 808 C C . ALA A 1 104 ? -13.516 -21.516 -2.959 1 98.62 104 ALA A C 1
ATOM 810 O O . ALA A 1 104 ? -14.492 -22.281 -2.934 1 98.62 104 ALA A O 1
ATOM 811 N N . VAL A 1 105 ? -13.555 -20.281 -3.438 1 98.81 105 VAL A N 1
ATOM 812 C CA . VAL A 1 105 ? -14.836 -19.688 -3.82 1 98.81 105 VAL A CA 1
ATOM 813 C C . VAL A 1 105 ? -14.82 -19.359 -5.309 1 98.81 105 VAL A C 1
ATOM 815 O O . VAL A 1 105 ? -15.773 -19.672 -6.031 1 98.81 105 VAL A O 1
ATOM 818 N N . LEU A 1 106 ? -13.773 -18.766 -5.797 1 98.88 106 LEU A N 1
ATOM 819 C CA . LEU A 1 106 ? -13.656 -18.375 -7.203 1 98.88 106 LEU A CA 1
ATOM 820 C C . LEU A 1 106 ? -12.727 -19.328 -7.945 1 98.88 106 LEU A C 1
ATOM 822 O O . LEU A 1 106 ? -11.883 -19.984 -7.332 1 98.88 106 LEU A O 1
ATOM 826 N N . ASN A 1 107 ? -12.875 -19.375 -9.242 1 98.69 107 ASN A N 1
ATOM 827 C CA . ASN A 1 107 ? -11.969 -20.141 -10.094 1 98.69 107 ASN A CA 1
ATOM 828 C C . ASN A 1 107 ? -10.672 -19.391 -10.367 1 98.69 107 ASN A C 1
ATOM 830 O O . ASN A 1 107 ? -10.453 -18.891 -11.477 1 98.69 107 ASN A O 1
ATOM 834 N N . VAL A 1 108 ? -9.758 -19.375 -9.453 1 98.94 108 VAL A N 1
ATOM 835 C CA . VAL A 1 108 ? -8.469 -18.703 -9.531 1 98.94 108 VAL A CA 1
ATOM 836 C C . VAL A 1 108 ? -7.375 -19.578 -8.938 1 98.94 108 VAL A C 1
ATOM 838 O O . VAL A 1 108 ? -7.633 -20.375 -8.023 1 98.94 108 VAL A O 1
ATOM 841 N N . PRO A 1 109 ? -6.191 -19.547 -9.477 1 98.81 109 PRO A N 1
ATOM 842 C CA . PRO A 1 109 ? -5.078 -20.266 -8.859 1 98.81 109 PRO A CA 1
ATOM 843 C C . PRO A 1 109 ? -4.547 -19.578 -7.602 1 98.81 109 PRO A C 1
ATOM 845 O O . PRO A 1 109 ? -4.5 -18.344 -7.547 1 98.81 109 PRO A O 1
ATOM 848 N N . VAL A 1 110 ? -4.219 -20.328 -6.609 1 98.69 110 VAL A N 1
ATOM 849 C CA . VAL A 1 110 ? -3.709 -19.859 -5.324 1 98.69 110 VAL A CA 1
ATOM 850 C C . VAL A 1 110 ? -2.377 -20.547 -5.02 1 98.69 110 VAL A C 1
ATOM 852 O O . VAL A 1 110 ? -2.219 -21.75 -5.254 1 98.69 110 VAL A O 1
ATOM 855 N N . LEU A 1 111 ? -1.413 -19.766 -4.531 1 98.5 111 LEU A N 1
ATOM 856 C CA . LEU A 1 111 ? -0.146 -20.344 -4.098 1 98.5 111 LEU A CA 1
ATOM 857 C C . LEU A 1 111 ? -0.29 -21 -2.732 1 98.5 111 LEU A C 1
ATOM 859 O O . LEU A 1 111 ? -0.652 -20.344 -1.755 1 98.5 111 LEU A O 1
ATOM 863 N N . LYS A 1 112 ? 0.06 -22.234 -2.658 1 97.5 112 LYS A N 1
ATOM 864 C CA . LYS A 1 112 ? -0.112 -23.016 -1.442 1 97.5 112 LYS A CA 1
ATOM 865 C C . LYS A 1 112 ? 0.648 -22.391 -0.273 1 97.5 112 LYS A C 1
ATOM 867 O O . LYS A 1 112 ? 0.164 -22.406 0.861 1 97.5 112 LYS A O 1
ATOM 872 N N . ASN A 1 113 ? 1.771 -21.812 -0.534 1 97.19 113 ASN A N 1
ATOM 873 C CA . ASN A 1 113 ? 2.666 -21.391 0.535 1 97.19 113 ASN A CA 1
ATOM 874 C C . ASN A 1 113 ? 2.473 -19.906 0.867 1 97.19 113 ASN A C 1
ATOM 876 O O . ASN A 1 113 ? 3.197 -19.359 1.694 1 97.19 113 ASN A O 1
ATOM 880 N N . SER A 1 114 ? 1.579 -19.234 0.22 1 98.56 114 SER A N 1
ATOM 881 C CA . SER A 1 114 ? 1.264 -17.875 0.639 1 98.56 114 SER A CA 1
ATOM 882 C C . SER A 1 114 ? 0.439 -17.859 1.922 1 98.56 114 SER A C 1
ATOM 884 O O . SER A 1 114 ? -0.543 -18.594 2.037 1 98.56 114 SER A O 1
ATOM 886 N N . PRO A 1 115 ? 0.768 -17.078 2.859 1 98.56 115 PRO A N 1
ATOM 887 C CA . PRO A 1 115 ? 0.061 -17.094 4.145 1 98.56 115 PRO A CA 1
ATOM 888 C C . PRO A 1 115 ? -1.283 -16.359 4.082 1 98.56 115 PRO A C 1
ATOM 890 O O . PRO A 1 115 ? -2.098 -16.484 5.004 1 98.56 115 PRO A O 1
ATOM 893 N N . TRP A 1 116 ? -1.535 -15.57 3.131 1 98.75 116 TRP A N 1
ATOM 894 C CA . TRP A 1 116 ? -2.715 -14.727 2.996 1 98.75 116 TRP A CA 1
ATOM 895 C C . TRP A 1 116 ? -3.078 -14.523 1.529 1 98.75 116 TRP A C 1
ATOM 897 O O . TRP A 1 116 ? -2.289 -13.969 0.758 1 98.75 116 TRP A O 1
ATOM 907 N N . VAL A 1 117 ? -4.262 -14.93 1.116 1 98.88 117 VAL A N 1
ATOM 908 C CA . VAL A 1 117 ? -4.676 -14.859 -0.281 1 98.88 117 VAL A CA 1
ATOM 909 C C . VAL A 1 117 ? -6.074 -14.25 -0.376 1 98.88 117 VAL A C 1
ATOM 911 O O . VAL A 1 117 ? -6.977 -14.641 0.37 1 98.88 117 VAL A O 1
ATOM 914 N N . PHE A 1 118 ? -6.242 -13.281 -1.241 1 98.94 118 PHE A N 1
ATOM 915 C CA . PHE A 1 118 ? -7.559 -12.766 -1.593 1 98.94 118 PHE A CA 1
ATOM 916 C C . PHE A 1 118 ? -8.07 -13.406 -2.877 1 98.94 118 PHE A C 1
ATOM 918 O O . PHE A 1 118 ? -7.332 -13.516 -3.859 1 98.94 118 PHE A O 1
ATOM 925 N N . GLU A 1 119 ? -9.25 -13.898 -2.861 1 99 119 GLU A N 1
ATOM 926 C CA . GLU A 1 119 ? -9.977 -14.195 -4.09 1 99 119 GLU A CA 1
ATOM 927 C C . GLU A 1 119 ? -10.836 -13.008 -4.527 1 99 119 GLU A C 1
ATOM 929 O O . GLU A 1 119 ? -11.812 -12.664 -3.857 1 99 119 GLU A O 1
ATOM 934 N N . LEU A 1 120 ? -10.5 -12.492 -5.703 1 98.94 120 LEU A N 1
ATOM 935 C CA . LEU A 1 120 ? -11.023 -11.18 -6.07 1 98.94 120 LEU A CA 1
ATOM 936 C C . LEU A 1 120 ? -11.891 -11.266 -7.324 1 98.94 120 LEU A C 1
ATOM 938 O O . LEU A 1 120 ? -11.547 -11.984 -8.273 1 98.94 120 LEU A O 1
ATOM 942 N N . GLU A 1 121 ? -12.953 -10.586 -7.262 1 98.94 121 GLU A N 1
ATOM 943 C CA . GLU A 1 121 ? -13.836 -10.398 -8.406 1 98.94 121 GLU A CA 1
ATOM 944 C C . GLU A 1 121 ? -13.891 -8.93 -8.828 1 98.94 121 GLU A C 1
ATOM 946 O O . GLU A 1 121 ? -14.219 -8.055 -8.031 1 98.94 121 GLU A O 1
ATOM 951 N N . VAL A 1 122 ? -13.625 -8.68 -10.109 1 98.94 122 VAL A N 1
ATOM 952 C CA . VAL A 1 122 ? -13.633 -7.309 -10.609 1 98.94 122 VAL A CA 1
ATOM 953 C C . VAL A 1 122 ? -15.07 -6.805 -10.719 1 98.94 122 VAL A C 1
ATOM 955 O O . VAL A 1 122 ? -15.898 -7.414 -11.391 1 98.94 122 VAL A O 1
ATOM 958 N N . GLN A 1 123 ? -15.312 -5.719 -10.039 1 98.5 123 GLN A N 1
ATOM 959 C CA . GLN A 1 123 ? -16.641 -5.105 -10.094 1 98.5 123 GLN A CA 1
ATOM 960 C C . GLN A 1 123 ? -16.688 -4.027 -11.18 1 98.5 123 GLN A C 1
ATOM 962 O O . GLN A 1 123 ? -17.703 -3.887 -11.859 1 98.5 123 GLN A O 1
ATOM 967 N N . GLN A 1 124 ? -15.68 -3.254 -11.234 1 97.88 124 GLN A N 1
ATOM 968 C CA . GLN A 1 124 ? -15.523 -2.211 -12.242 1 97.88 124 GLN A CA 1
ATOM 969 C C . GLN A 1 124 ? -14.055 -1.877 -12.469 1 97.88 124 GLN A C 1
ATOM 971 O O . GLN A 1 124 ? -13.195 -2.248 -11.664 1 97.88 124 GLN A O 1
ATOM 976 N N . SER A 1 125 ? -13.789 -1.253 -13.602 1 98.12 125 SER A N 1
ATOM 977 C CA . SER A 1 125 ? -12.414 -0.869 -13.898 1 98.12 125 SER A CA 1
ATOM 978 C C . SER A 1 125 ? -12.352 0.523 -14.523 1 98.12 125 SER A C 1
ATOM 980 O O . SER A 1 125 ? -13.352 1.025 -15.031 1 98.12 125 SER A O 1
ATOM 982 N N . VAL A 1 126 ? -11.281 1.197 -14.344 1 98.19 126 VAL A N 1
ATOM 983 C CA . VAL A 1 126 ? -10.953 2.469 -14.984 1 98.19 126 VAL A CA 1
ATOM 984 C C . VAL A 1 126 ? -9.773 2.283 -15.93 1 98.19 126 VAL A C 1
ATOM 986 O O . VAL A 1 126 ? -8.664 1.965 -15.5 1 98.19 126 VAL A O 1
ATOM 989 N N . LEU A 1 127 ? -10.07 2.428 -17.234 1 97.31 127 LEU A N 1
ATOM 990 C CA . LEU A 1 127 ? -9 2.379 -18.219 1 97.31 127 LEU A CA 1
ATOM 991 C C . LEU A 1 127 ? -8.203 3.68 -18.219 1 97.31 127 LEU A C 1
ATOM 993 O O . LEU A 1 127 ? -8.781 4.766 -18.297 1 97.31 127 LEU A O 1
ATOM 997 N N . LEU A 1 128 ? -6.922 3.576 -18.062 1 97.06 128 LEU A N 1
ATOM 998 C CA . LEU A 1 128 ? -6 4.703 -18.141 1 97.06 128 LEU A CA 1
ATOM 999 C C . LEU A 1 128 ? -5.125 4.609 -19.375 1 97.06 128 LEU A C 1
ATOM 1001 O O . LEU A 1 128 ? -5.383 3.795 -20.266 1 97.06 128 LEU A O 1
ATOM 1005 N N . HIS A 1 129 ? -4.23 5.516 -19.672 1 91.81 129 HIS A N 1
ATOM 1006 C CA . HIS A 1 129 ? -3.453 5.578 -20.906 1 91.81 129 HIS A CA 1
ATOM 1007 C C . HIS A 1 129 ? -2.766 4.246 -21.188 1 91.81 129 HIS A C 1
ATOM 1009 O O . HIS A 1 129 ? -2.979 3.646 -22.25 1 91.81 129 HIS A O 1
ATOM 1015 N N . ASP A 1 130 ? -2.014 3.613 -20.375 1 94.5 130 ASP A N 1
ATOM 1016 C CA . ASP A 1 130 ? -1.33 2.332 -20.531 1 94.5 130 ASP A CA 1
ATOM 1017 C C . ASP A 1 130 ? -1.432 1.494 -19.266 1 94.5 130 ASP A C 1
ATOM 1019 O O . ASP A 1 130 ? -0.482 0.802 -18.891 1 94.5 130 ASP A O 1
ATOM 1023 N N . ALA A 1 131 ? -2.568 1.658 -18.609 1 98.44 131 ALA A N 1
ATOM 1024 C CA . ALA A 1 131 ? -2.82 0.931 -17.359 1 98.44 131 ALA A CA 1
ATOM 1025 C C . ALA A 1 131 ? -4.32 0.78 -17.109 1 98.44 131 ALA A C 1
ATOM 1027 O O . ALA A 1 131 ? -5.137 1.352 -17.844 1 98.44 131 ALA A O 1
ATOM 1028 N N . GLU A 1 132 ? -4.648 -0.036 -16.25 1 98.56 132 GLU A N 1
ATOM 1029 C CA . GLU A 1 132 ? -6.027 -0.231 -15.82 1 98.56 132 GLU A CA 1
ATOM 1030 C C . GLU A 1 132 ? -6.105 -0.391 -14.305 1 98.56 132 GLU A C 1
ATOM 1032 O O . GLU A 1 132 ? -5.266 -1.061 -13.695 1 98.56 132 GLU A O 1
ATOM 1037 N N . VAL A 1 133 ? -7.035 0.351 -13.711 1 98.88 133 VAL A N 1
ATOM 1038 C CA . VAL A 1 133 ? -7.34 0.195 -12.297 1 98.88 133 VAL A CA 1
ATOM 1039 C C . VAL A 1 133 ? -8.562 -0.71 -12.125 1 98.88 133 VAL A C 1
ATOM 1041 O O . VAL A 1 133 ? -9.625 -0.433 -12.672 1 98.88 133 VAL A O 1
ATOM 1044 N N . PHE A 1 134 ? -8.383 -1.782 -11.398 1 98.88 134 PHE A N 1
ATOM 1045 C CA . PHE A 1 134 ? -9.469 -2.713 -11.109 1 98.88 134 PHE A CA 1
ATOM 1046 C C . PHE A 1 134 ? -10 -2.504 -9.695 1 98.88 134 PHE A C 1
ATOM 1048 O O . PHE A 1 134 ? -9.234 -2.498 -8.734 1 98.88 134 PHE A O 1
ATOM 1055 N N . LEU A 1 135 ? -11.25 -2.234 -9.555 1 98.88 135 LEU A N 1
ATOM 1056 C CA . LEU A 1 135 ? -11.953 -2.25 -8.273 1 98.88 135 LEU A CA 1
ATOM 1057 C C . LEU A 1 135 ? -12.648 -3.588 -8.055 1 98.88 135 LEU A C 1
ATOM 1059 O O . LEU A 1 135 ? -13.492 -3.994 -8.852 1 98.88 135 LEU A O 1
ATOM 1063 N N . CYS A 1 136 ? -12.258 -4.234 -6.957 1 98.94 136 CYS A N 1
ATOM 1064 C CA . CYS A 1 136 ? -12.609 -5.641 -6.805 1 98.94 136 CYS A CA 1
ATOM 1065 C C . CYS A 1 136 ? -13.336 -5.887 -5.488 1 98.94 136 CYS A C 1
ATOM 1067 O O . CYS A 1 136 ? -13.031 -5.25 -4.48 1 98.94 136 CYS A O 1
ATOM 1069 N N . LYS A 1 137 ? -14.266 -6.797 -5.504 1 98.81 137 LYS A N 1
ATOM 1070 C CA . LYS A 1 137 ? -14.812 -7.398 -4.293 1 98.81 137 LYS A CA 1
ATOM 1071 C C . LYS A 1 137 ? -13.945 -8.555 -3.807 1 98.81 137 LYS A C 1
ATOM 1073 O O . LYS A 1 137 ? -13.453 -9.352 -4.613 1 98.81 137 LYS A O 1
ATOM 1078 N N . ILE A 1 138 ? -13.727 -8.594 -2.512 1 98.94 138 ILE A N 1
ATOM 1079 C CA . ILE A 1 138 ? -13.117 -9.773 -1.906 1 98.94 138 ILE A CA 1
ATOM 1080 C C . ILE A 1 138 ? -14.188 -10.844 -1.668 1 98.94 138 ILE A C 1
ATOM 1082 O O . ILE A 1 138 ? -15.008 -10.711 -0.756 1 98.94 138 ILE A O 1
ATOM 1086 N N . ARG A 1 139 ? -14.109 -11.883 -2.443 1 98.94 139 ARG A N 1
ATOM 1087 C CA . ARG A 1 139 ? -15.125 -12.922 -2.328 1 98.94 139 ARG A CA 1
ATOM 1088 C C . ARG A 1 139 ? -14.727 -13.969 -1.294 1 98.94 139 ARG A C 1
ATOM 1090 O O . ARG A 1 139 ? -15.57 -14.703 -0.791 1 98.94 139 ARG A O 1
ATOM 1097 N N . ASN A 1 140 ? -13.477 -14 -1.057 1 98.88 140 ASN A N 1
ATOM 1098 C CA . ASN A 1 140 ? -12.914 -14.906 -0.061 1 98.88 140 ASN A CA 1
ATOM 1099 C C . ASN A 1 140 ? -11.5 -14.484 0.338 1 98.88 140 ASN A C 1
ATOM 1101 O O . ASN A 1 140 ? -10.781 -13.883 -0.458 1 98.88 140 ASN A O 1
ATOM 1105 N N . THR A 1 141 ? -11.188 -14.719 1.551 1 98.88 141 THR A N 1
ATOM 1106 C CA . THR A 1 141 ? -9.812 -14.625 2.027 1 98.88 141 THR A CA 1
ATOM 1107 C C . THR A 1 141 ? -9.328 -15.969 2.555 1 98.88 141 THR A C 1
ATOM 1109 O O . THR A 1 141 ? -9.945 -16.547 3.447 1 98.88 141 THR A O 1
ATOM 1112 N N . LEU A 1 142 ? -8.312 -16.516 1.931 1 98.75 142 LEU A N 1
ATOM 1113 C CA . LEU A 1 142 ? -7.648 -17.703 2.424 1 98.75 142 LEU A CA 1
ATOM 1114 C C . LEU A 1 142 ? -6.441 -17.344 3.283 1 98.75 142 LEU A C 1
ATOM 1116 O O . LEU A 1 142 ? -5.512 -16.688 2.809 1 98.75 142 LEU A O 1
ATOM 1120 N N . VAL A 1 143 ? -6.469 -17.812 4.555 1 98.56 143 VAL A N 1
ATOM 1121 C CA . VAL A 1 143 ? -5.438 -17.391 5.496 1 98.56 143 VAL A CA 1
ATOM 1122 C C . VAL A 1 143 ? -4.867 -18.609 6.223 1 98.56 143 VAL A C 1
ATOM 1124 O O . VAL A 1 143 ? -5.617 -19.5 6.613 1 98.56 143 VAL A O 1
ATOM 1127 N N . ALA A 1 144 ? -3.492 -18.641 6.352 1 98.31 144 ALA A N 1
ATOM 1128 C CA . ALA A 1 144 ? -2.908 -19.672 7.211 1 98.31 144 ALA A CA 1
ATOM 1129 C C . ALA A 1 144 ? -3.586 -19.688 8.578 1 98.31 144 ALA A C 1
ATOM 1131 O O . ALA A 1 144 ? -3.734 -18.656 9.219 1 98.31 144 ALA A O 1
ATOM 1132 N N . LYS A 1 145 ? -3.953 -20.828 9 1 97.75 145 LYS A N 1
ATOM 1133 C CA . LYS A 1 145 ? -4.75 -21 10.211 1 97.75 145 LYS A CA 1
ATOM 1134 C C . LYS A 1 145 ? -4.07 -20.328 11.406 1 97.75 145 LYS A C 1
ATOM 1136 O O . LYS A 1 145 ? -4.742 -19.734 12.25 1 97.75 145 LYS A O 1
ATOM 1141 N N . GLU A 1 146 ? -2.734 -20.391 11.516 1 97.44 146 GLU A N 1
ATOM 1142 C CA . GLU A 1 146 ? -1.976 -19.844 12.641 1 97.44 146 GLU A CA 1
ATOM 1143 C C . GLU A 1 146 ? -2.104 -18.328 12.719 1 97.44 146 GLU A C 1
ATOM 1145 O O . GLU A 1 146 ? -2.002 -17.75 13.805 1 97.44 146 GLU A O 1
ATOM 1150 N N . LEU A 1 147 ? -2.377 -17.688 11.625 1 98.12 147 LEU A N 1
ATOM 1151 C CA . LEU A 1 147 ? -2.463 -16.219 11.586 1 98.12 147 LEU A CA 1
ATOM 1152 C C . LEU A 1 147 ? -3.766 -15.742 12.211 1 98.12 147 LEU A C 1
ATOM 1154 O O . LEU A 1 147 ? -3.906 -14.555 12.523 1 98.12 147 LEU A O 1
ATOM 1158 N N . LYS A 1 148 ? -4.703 -16.656 12.406 1 97.44 148 LYS A N 1
ATOM 1159 C CA . LYS A 1 148 ? -5.984 -16.297 13.008 1 97.44 148 LYS A CA 1
ATOM 1160 C C . LYS A 1 148 ? -6.074 -16.812 14.445 1 97.44 148 LYS A C 1
ATOM 1162 O O . LYS A 1 148 ? -7.129 -16.719 15.078 1 97.44 148 LYS A O 1
ATOM 1167 N N . ASP A 1 149 ? -4.93 -17.359 14.969 1 96.75 149 ASP A N 1
ATOM 1168 C CA . ASP A 1 149 ? -4.863 -17.797 16.359 1 96.75 149 ASP A CA 1
ATOM 1169 C C . ASP A 1 149 ? -4.59 -16.609 17.297 1 96.75 149 ASP A C 1
ATOM 1171 O O . ASP A 1 149 ? -3.441 -16.203 17.453 1 96.75 149 ASP A O 1
ATOM 1175 N N . ASN A 1 150 ? -5.578 -16.109 17.953 1 94.75 150 ASN A N 1
ATOM 1176 C CA . ASN A 1 150 ? -5.484 -14.898 18.766 1 94.75 150 ASN A CA 1
ATOM 1177 C C . ASN A 1 150 ? -4.742 -15.156 20.062 1 94.75 150 ASN A C 1
ATOM 1179 O O . ASN A 1 150 ? -4.488 -14.227 20.844 1 94.75 150 ASN A O 1
ATOM 1183 N N . SER A 1 151 ? -4.383 -16.375 20.297 1 97.62 151 SER A N 1
ATOM 1184 C CA . SER A 1 151 ? -3.539 -16.656 21.453 1 97.62 151 SER A CA 1
ATOM 1185 C C . SER A 1 151 ? -2.074 -16.344 21.156 1 97.62 151 SER A C 1
ATOM 1187 O O . SER A 1 151 ? -1.257 -16.266 22.078 1 97.62 151 SER A O 1
ATOM 1189 N N . ILE A 1 152 ? -1.746 -16.25 19.922 1 96.88 152 ILE A N 1
ATOM 1190 C CA . ILE A 1 152 ? -0.422 -15.836 19.469 1 96.88 152 ILE A CA 1
ATOM 1191 C C . ILE A 1 152 ? -0.372 -14.32 19.328 1 96.88 152 ILE A C 1
ATOM 1193 O O . ILE A 1 152 ? -1.318 -13.703 18.828 1 96.88 152 ILE A O 1
ATOM 1197 N N . SER A 1 153 ? 0.698 -13.672 19.828 1 97 153 SER A N 1
ATOM 1198 C CA . SER A 1 153 ? 0.803 -12.219 19.75 1 97 153 SER A CA 1
ATOM 1199 C C . SER A 1 153 ? 0.775 -11.734 18.297 1 97 153 SER A C 1
ATOM 1201 O O . SER A 1 153 ? 1.147 -12.469 17.391 1 97 153 SER A O 1
ATOM 1203 N N . VAL A 1 154 ? 0.354 -10.492 18.109 1 97.06 154 VAL A N 1
ATOM 1204 C CA . VAL A 1 154 ? 0.32 -9.898 16.781 1 97.06 154 VAL A CA 1
ATOM 1205 C C . VAL A 1 154 ? 1.723 -9.906 16.172 1 97.06 154 VAL A C 1
ATOM 1207 O O . VAL A 1 154 ? 1.899 -10.234 15 1 97.06 154 VAL A O 1
ATOM 1210 N N . ASP A 1 155 ? 2.756 -9.625 16.984 1 97.62 155 ASP A N 1
ATOM 1211 C CA . ASP A 1 155 ? 4.141 -9.633 16.531 1 97.62 155 ASP A CA 1
ATOM 1212 C C . ASP A 1 155 ? 4.531 -11 15.977 1 97.62 155 ASP A C 1
ATOM 1214 O O . ASP A 1 155 ? 5.156 -11.094 14.922 1 97.62 155 ASP A O 1
ATOM 1218 N N . GLU A 1 156 ? 4.152 -12.008 16.719 1 97.88 156 GLU A N 1
ATOM 1219 C CA . GLU A 1 156 ? 4.504 -13.367 16.312 1 97.88 156 GLU A CA 1
ATOM 1220 C C . GLU A 1 156 ? 3.746 -13.781 15.047 1 97.88 156 GLU A C 1
ATOM 1222 O O . GLU A 1 156 ? 4.316 -14.398 14.148 1 97.88 156 GLU A O 1
ATOM 1227 N N . ARG A 1 157 ? 2.471 -13.461 15 1 97.88 157 ARG A N 1
ATOM 1228 C CA . ARG A 1 157 ? 1.695 -13.766 13.805 1 97.88 157 ARG A CA 1
ATOM 1229 C C . ARG A 1 157 ? 2.242 -13.016 12.594 1 97.88 157 ARG A C 1
ATOM 1231 O O . ARG A 1 157 ? 2.299 -13.57 11.492 1 97.88 157 ARG A O 1
ATOM 1238 N N . LEU A 1 158 ? 2.658 -11.797 12.789 1 97.94 158 LEU A N 1
ATOM 1239 C CA . LEU A 1 158 ? 3.25 -11.008 11.719 1 97.94 158 LEU A CA 1
ATOM 1240 C C . LEU A 1 158 ? 4.562 -11.625 11.25 1 97.94 158 LEU A C 1
ATOM 1242 O O . LEU A 1 158 ? 4.848 -11.656 10.047 1 97.94 158 LEU A O 1
ATOM 1246 N N . ARG A 1 159 ? 5.336 -12.102 12.164 1 97.81 159 ARG A N 1
ATOM 1247 C CA . ARG A 1 159 ? 6.578 -12.781 11.82 1 97.81 159 ARG A CA 1
ATOM 1248 C C . ARG A 1 159 ? 6.309 -14.023 10.977 1 97.81 159 ARG A C 1
ATOM 1250 O O . ARG A 1 159 ? 7.066 -14.336 10.055 1 97.81 159 ARG A O 1
ATOM 1257 N N . MET A 1 160 ? 5.266 -14.742 11.328 1 97.56 160 MET A N 1
ATOM 1258 C CA . MET A 1 160 ? 4.883 -15.938 10.578 1 97.56 160 MET A CA 1
ATOM 1259 C C . MET A 1 160 ? 4.414 -15.562 9.172 1 97.56 160 MET A C 1
ATOM 1261 O O . MET A 1 160 ? 4.719 -16.266 8.203 1 97.56 160 MET A O 1
ATOM 1265 N N . ALA A 1 161 ? 3.686 -14.445 9.031 1 98 161 ALA A N 1
ATOM 1266 C CA . ALA A 1 161 ? 3.232 -13.984 7.727 1 98 161 ALA A CA 1
ATOM 1267 C C . ALA A 1 161 ? 4.406 -13.492 6.883 1 98 161 ALA A C 1
ATOM 1269 O O . ALA A 1 161 ? 4.434 -13.703 5.668 1 98 161 ALA A O 1
ATOM 1270 N N . ALA A 1 162 ? 5.375 -12.75 7.543 1 98.12 162 ALA A N 1
ATOM 1271 C CA . ALA A 1 162 ? 6.648 -12.289 6.996 1 98.12 162 ALA A CA 1
ATOM 1272 C C . ALA A 1 162 ? 6.449 -11.594 5.652 1 98.12 162 ALA A C 1
ATOM 1274 O O . ALA A 1 162 ? 7.109 -11.93 4.668 1 98.12 162 ALA A O 1
ATOM 1275 N N . PRO A 1 163 ? 5.547 -10.594 5.641 1 98.69 163 PRO A N 1
ATOM 1276 C CA . PRO A 1 163 ? 5.281 -9.93 4.359 1 98.69 163 PRO A CA 1
ATOM 1277 C C . PRO A 1 163 ? 6.5 -9.18 3.822 1 98.69 163 PRO A C 1
ATOM 1279 O O . PRO A 1 163 ? 7.285 -8.633 4.598 1 98.69 163 PRO A O 1
ATOM 1282 N N . VAL A 1 164 ? 6.641 -9.125 2.523 1 98.62 164 VAL A N 1
ATOM 1283 C CA . VAL A 1 164 ? 7.754 -8.461 1.859 1 98.62 164 VAL A CA 1
ATOM 1284 C C . VAL A 1 164 ? 7.262 -7.184 1.18 1 98.62 164 VAL A C 1
ATOM 1286 O O . VAL A 1 164 ? 6.184 -7.168 0.581 1 98.62 164 VAL A O 1
ATOM 1289 N N . MET A 1 165 ? 8.055 -6.148 1.315 1 98.19 165 MET A N 1
ATOM 1290 C CA . MET A 1 165 ? 7.773 -4.859 0.696 1 98.19 165 MET A CA 1
ATOM 1291 C C . MET A 1 165 ? 8.852 -4.492 -0.319 1 98.19 165 MET A C 1
ATOM 1293 O O . MET A 1 165 ? 10.023 -4.828 -0.135 1 98.19 165 MET A O 1
ATOM 1297 N N . TRP A 1 166 ? 8.375 -3.842 -1.359 1 97.81 166 TRP A N 1
ATOM 1298 C CA . TRP A 1 166 ? 9.242 -3.158 -2.312 1 97.81 166 TRP A CA 1
ATOM 1299 C C . TRP A 1 166 ? 9.289 -1.66 -2.029 1 97.81 166 TRP A C 1
ATOM 1301 O O . TRP A 1 166 ? 8.273 -1.056 -1.68 1 97.81 166 TRP A O 1
ATOM 1311 N N . VAL A 1 167 ? 10.508 -0.983 -2.242 1 96 167 VAL A N 1
ATOM 1312 C CA . VAL A 1 167 ? 10.625 0.41 -1.823 1 96 167 VAL A CA 1
ATOM 1313 C C . VAL A 1 167 ? 11 1.28 -3.021 1 96 167 VAL A C 1
ATOM 1315 O O . VAL A 1 167 ? 11.391 2.436 -2.857 1 96 167 VAL A O 1
ATOM 1318 N N . GLY A 1 168 ? 10.859 0.915 -4.211 1 89.81 168 GLY A N 1
ATOM 1319 C CA . GLY A 1 168 ? 11.102 1.704 -5.41 1 89.81 168 GLY A CA 1
ATOM 1320 C C . GLY A 1 168 ? 12.555 1.704 -5.848 1 89.81 168 GLY A C 1
ATOM 1321 O O . GLY A 1 168 ? 12.883 2.203 -6.926 1 89.81 168 GLY A O 1
ATOM 1322 N N . GLU A 1 169 ? 13.516 1.157 -5.105 1 92.06 169 GLU A N 1
ATOM 1323 C CA . GLU A 1 169 ? 14.938 1.173 -5.445 1 92.06 169 GLU A CA 1
ATOM 1324 C C . GLU A 1 169 ? 15.469 -0.24 -5.68 1 92.06 169 GLU A C 1
ATOM 1326 O O . GLU A 1 169 ? 16.625 -0.526 -5.406 1 92.06 169 GLU A O 1
ATOM 1331 N N . GLY A 1 170 ? 14.602 -1.061 -6.074 1 93.19 170 GLY A N 1
ATOM 1332 C CA . GLY A 1 170 ? 15 -2.393 -6.496 1 93.19 170 GLY A CA 1
ATOM 1333 C C . GLY A 1 170 ? 15.383 -3.299 -5.34 1 93.19 170 GLY A C 1
ATOM 1334 O O . GLY A 1 170 ? 16.078 -4.297 -5.531 1 93.19 170 GLY A O 1
ATOM 1335 N N . GLN A 1 171 ? 14.992 -2.936 -4.16 1 96 171 GLN A N 1
ATOM 1336 C CA . GLN A 1 171 ? 15.328 -3.725 -2.98 1 96 171 GLN A CA 1
ATOM 1337 C C . GLN A 1 171 ? 14.07 -4.156 -2.232 1 96 171 GLN A C 1
ATOM 1339 O O . GLN A 1 171 ? 13.062 -3.445 -2.242 1 96 171 GLN A O 1
ATOM 1344 N N . TYR A 1 172 ? 14.195 -5.34 -1.649 1 97.69 172 TYR A N 1
ATOM 1345 C CA . TYR A 1 172 ? 13.102 -5.918 -0.882 1 97.69 172 TYR A CA 1
ATOM 1346 C C . TYR A 1 172 ? 13.367 -5.812 0.615 1 97.69 172 TYR A C 1
ATOM 1348 O O . TYR A 1 172 ? 14.5 -5.996 1.065 1 97.69 172 TYR A O 1
ATOM 1356 N N . TYR A 1 173 ? 12.344 -5.562 1.361 1 98.12 173 TYR A N 1
ATOM 1357 C CA . TYR A 1 173 ? 12.438 -5.453 2.812 1 98.12 173 TYR A CA 1
ATOM 1358 C C . TYR A 1 173 ? 11.281 -6.18 3.488 1 98.12 173 TYR A C 1
ATOM 1360 O O . TYR A 1 173 ? 10.273 -6.496 2.842 1 98.12 173 TYR A O 1
ATOM 1368 N N . THR A 1 174 ? 11.445 -6.523 4.656 1 98.12 174 THR A N 1
ATOM 1369 C CA . THR A 1 174 ? 10.367 -6.965 5.531 1 98.12 174 THR A CA 1
ATOM 1370 C C . THR A 1 174 ? 10.234 -6.047 6.742 1 98.12 174 THR A C 1
ATOM 1372 O O . THR A 1 174 ? 10.984 -5.074 6.871 1 98.12 174 THR A O 1
ATOM 1375 N N . LEU A 1 175 ? 9.234 -6.273 7.559 1 97.81 175 LEU A N 1
ATOM 1376 C CA . LEU A 1 175 ? 8.992 -5.441 8.734 1 97.81 175 LEU A CA 1
ATOM 1377 C C . LEU A 1 175 ? 9.93 -5.816 9.875 1 97.81 175 LEU A C 1
ATOM 1379 O O . LEU A 1 175 ? 10.484 -6.918 9.891 1 97.81 175 LEU A O 1
ATOM 1383 N N . ASN A 1 176 ? 10.07 -4.676 10.719 1 95 176 ASN A N 1
ATOM 1384 C CA . ASN A 1 176 ? 10.531 -4.969 12.07 1 95 176 ASN A CA 1
ATOM 1385 C C . ASN A 1 176 ? 9.414 -5.543 12.93 1 95 176 ASN A C 1
ATOM 1387 O O . ASN A 1 176 ? 8.398 -4.883 13.156 1 95 176 ASN A O 1
ATOM 1391 N N . TYR A 1 177 ? 9.43 -6.766 13.289 1 94.81 177 TYR A N 1
ATOM 1392 C CA . TYR A 1 177 ? 8.336 -7.492 13.93 1 94.81 177 TYR A CA 1
ATOM 1393 C C . TYR A 1 177 ? 8.227 -7.121 15.398 1 94.81 177 TYR A C 1
ATOM 1395 O O . TYR A 1 177 ? 7.957 -7.98 16.25 1 94.81 177 TYR A O 1
ATOM 1403 N N . THR A 1 178 ? 8.555 -5.883 15.719 1 95.5 178 THR A N 1
ATOM 1404 C CA . THR A 1 178 ? 8.273 -5.242 17 1 95.5 178 THR A CA 1
ATOM 1405 C C . THR A 1 178 ? 7.453 -3.971 16.797 1 95.5 178 THR A C 1
ATOM 1407 O O . THR A 1 178 ? 7.902 -3.035 16.125 1 95.5 178 THR A O 1
ATOM 1410 N N . ALA A 1 179 ? 6.293 -4.004 17.422 1 96.56 179 ALA A N 1
ATOM 1411 C CA . ALA A 1 179 ? 5.387 -2.877 17.234 1 96.56 179 ALA A CA 1
ATOM 1412 C C . ALA A 1 179 ? 5.996 -1.587 17.781 1 96.56 179 ALA A C 1
ATOM 1414 O O . ALA A 1 179 ? 6.641 -1.588 18.828 1 96.56 179 ALA A O 1
ATOM 1415 N N . LEU A 1 180 ? 5.793 -0.47 17.047 1 96.69 180 LEU A N 1
ATOM 1416 C CA . LEU A 1 180 ? 6.172 0.863 17.5 1 96.69 180 LEU A CA 1
ATOM 1417 C C . LEU A 1 180 ? 5.199 1.369 18.562 1 96.69 180 LEU A C 1
ATOM 1419 O O . LEU A 1 180 ? 5.551 2.23 19.375 1 96.69 180 LEU A O 1
ATOM 1423 N N . GLY A 1 181 ? 4.008 0.884 18.484 1 94.69 181 GLY A N 1
ATOM 1424 C CA . GLY A 1 181 ? 2.904 1.296 19.344 1 94.69 181 GLY A CA 1
ATOM 1425 C C . GLY A 1 181 ? 1.545 0.92 18.781 1 94.69 181 GLY A C 1
ATOM 1426 O O . GLY A 1 181 ? 1.453 0.204 17.781 1 94.69 181 GLY A O 1
ATOM 1427 N N . LYS A 1 182 ? 0.482 1.397 19.609 1 94.25 182 LYS A N 1
ATOM 1428 C CA . LYS A 1 182 ? -0.888 1.031 19.266 1 94.25 182 LYS A CA 1
ATOM 1429 C C . LYS A 1 182 ? -1.706 2.262 18.875 1 94.25 182 LYS A C 1
ATOM 1431 O O . LYS A 1 182 ? -1.51 3.342 19.438 1 94.25 182 LYS A O 1
ATOM 1436 N N . THR A 1 183 ? -2.564 2.012 17.875 1 94.06 183 THR A N 1
ATOM 1437 C CA . THR A 1 183 ? -3.494 3.062 17.469 1 94.06 183 THR A CA 1
ATOM 1438 C C . THR A 1 183 ? -4.258 3.594 18.688 1 94.06 183 THR A C 1
ATOM 1440 O O . THR A 1 183 ? -4.742 2.816 19.5 1 94.06 183 THR A O 1
ATOM 1443 N N . GLY A 1 184 ? -4.332 4.859 18.75 1 91.88 184 GLY A N 1
ATOM 1444 C CA . GLY A 1 184 ? -5.078 5.492 19.828 1 91.88 184 GLY A CA 1
ATOM 1445 C C . GLY A 1 184 ? -4.219 5.82 21.031 1 91.88 184 GLY A C 1
ATOM 1446 O O . GLY A 1 184 ? -4.664 6.523 21.938 1 91.88 184 GLY A O 1
ATOM 1447 N N . ASP A 1 185 ? -2.963 5.387 21.094 1 89.69 185 ASP A N 1
ATOM 1448 C CA . ASP A 1 185 ? -2.076 5.602 22.234 1 89.69 185 ASP A CA 1
ATOM 1449 C C . ASP A 1 185 ? -1.064 6.707 21.938 1 89.69 185 ASP A C 1
ATOM 1451 O O . ASP A 1 185 ? 0.094 6.625 22.359 1 89.69 185 ASP A O 1
ATOM 1455 N N . TRP A 1 186 ? -1.499 7.672 21.188 1 83.06 186 TRP A N 1
ATOM 1456 C CA . TRP A 1 186 ? -0.582 8.703 20.719 1 83.06 186 TRP A CA 1
ATOM 1457 C C . TRP A 1 186 ? 0.16 9.344 21.891 1 83.06 186 TRP A C 1
ATOM 1459 O O . TRP A 1 186 ? 1.307 9.773 21.75 1 83.06 186 TRP A O 1
ATOM 1469 N N . LYS A 1 187 ? -0.371 9.461 23.047 1 81.56 187 LYS A N 1
ATOM 1470 C CA . LYS A 1 187 ? 0.301 10.062 24.203 1 81.56 187 LYS A CA 1
ATOM 1471 C C . LYS A 1 187 ? 1.52 9.242 24.625 1 81.56 187 LYS A C 1
ATOM 1473 O O . LYS A 1 187 ? 2.467 9.773 25.203 1 81.56 187 LYS A O 1
ATOM 1478 N N . ASP A 1 188 ? 1.435 7.949 24.219 1 81.12 188 ASP A N 1
ATOM 1479 C CA . ASP A 1 188 ? 2.51 7.035 24.594 1 81.12 188 ASP A CA 1
ATOM 1480 C C . ASP A 1 188 ? 3.445 6.773 23.422 1 81.12 188 ASP A C 1
ATOM 1482 O O . ASP A 1 188 ? 4.438 6.051 23.562 1 81.12 188 ASP A O 1
ATOM 1486 N N . LEU A 1 189 ? 2.959 7.402 22.234 1 76.19 189 LEU A N 1
ATOM 1487 C CA . LEU A 1 189 ? 3.756 7.211 21.016 1 76.19 189 LEU A CA 1
ATOM 1488 C C . LEU A 1 189 ? 4.836 8.281 20.906 1 76.19 189 LEU A C 1
ATOM 1490 O O . LEU A 1 189 ? 4.555 9.477 21.047 1 76.19 189 LEU A O 1
ATOM 1494 N N . GLY A 1 190 ? 6.113 8.336 21.469 1 59.91 190 GLY A N 1
ATOM 1495 C CA . GLY A 1 190 ? 7.172 9.328 21.406 1 59.91 190 GLY A CA 1
ATOM 1496 C C . GLY A 1 190 ? 8.32 9.039 22.359 1 59.91 190 GLY A C 1
ATOM 1497 O O . GLY A 1 190 ? 8.164 8.273 23.312 1 59.91 190 GLY A O 1
ATOM 1498 N N . MET B 1 1 ? 1.137 -25.672 4.145 1 85.62 1 MET B N 1
ATOM 1499 C CA . MET B 1 1 ? 0.438 -24.766 5.059 1 85.62 1 MET B CA 1
ATOM 1500 C C . MET B 1 1 ? -1.073 -24.922 4.93 1 85.62 1 MET B C 1
ATOM 1502 O O . MET B 1 1 ? -1.599 -25.016 3.816 1 85.62 1 MET B O 1
ATOM 1506 N N . GLU B 1 2 ? -1.784 -25.188 6.094 1 93.12 2 GLU B N 1
ATOM 1507 C CA . GLU B 1 2 ? -3.24 -25.281 6.082 1 93.12 2 GLU B CA 1
ATOM 1508 C C . GLU B 1 2 ? -3.885 -23.906 6.129 1 93.12 2 GLU B C 1
ATOM 1510 O O . GLU B 1 2 ? -3.52 -23.062 6.961 1 93.12 2 GLU B O 1
ATOM 1515 N N . LYS B 1 3 ? -4.816 -23.656 5.223 1 97.69 3 LYS B N 1
ATOM 1516 C CA . LYS B 1 3 ? -5.5 -22.359 5.188 1 97.69 3 LYS B CA 1
ATOM 1517 C C . LYS B 1 3 ? -6.98 -22.516 5.527 1 97.69 3 LYS B C 1
ATOM 1519 O O . LYS B 1 3 ? -7.566 -23.578 5.309 1 97.69 3 LYS B O 1
ATOM 1524 N N . ILE B 1 4 ? -7.547 -21.453 6.043 1 98.25 4 ILE B N 1
ATOM 1525 C CA . ILE B 1 4 ? -8.984 -21.391 6.289 1 98.25 4 ILE B CA 1
ATOM 1526 C C . ILE B 1 4 ? -9.594 -20.234 5.496 1 98.25 4 ILE B C 1
ATOM 1528 O O . ILE B 1 4 ? -8.906 -19.234 5.211 1 98.25 4 ILE B O 1
ATOM 1532 N N . SER B 1 5 ? -10.836 -20.406 5.137 1 98.5 5 SER B N 1
ATOM 1533 C CA . SER B 1 5 ? -11.602 -19.344 4.484 1 98.5 5 SER B CA 1
ATOM 1534 C C . SER B 1 5 ? -12.242 -18.422 5.512 1 98.5 5 SER B C 1
ATOM 1536 O O . SER B 1 5 ? -12.875 -18.875 6.465 1 98.5 5 SER B O 1
ATOM 1538 N N . ILE B 1 6 ? -12.055 -17.172 5.352 1 98.12 6 ILE B N 1
ATOM 1539 C CA . ILE B 1 6 ? -12.719 -16.172 6.184 1 98.12 6 ILE B CA 1
ATOM 1540 C C . ILE B 1 6 ? -13.305 -15.062 5.301 1 98.12 6 ILE B C 1
ATOM 1542 O O . ILE B 1 6 ? -13.117 -15.078 4.082 1 98.12 6 ILE B O 1
ATOM 1546 N N . GLY B 1 7 ? -14.055 -14.125 5.875 1 97.19 7 GLY B N 1
ATOM 1547 C CA . GLY B 1 7 ? -14.578 -12.977 5.152 1 97.19 7 GLY B CA 1
ATOM 1548 C C . GLY B 1 7 ? -13.516 -11.945 4.812 1 97.19 7 GLY B C 1
ATOM 1549 O O . GLY B 1 7 ? -12.328 -12.156 5.094 1 97.19 7 GLY B O 1
ATOM 1550 N N . PRO B 1 8 ? -13.961 -10.914 4.203 1 98.12 8 PRO B N 1
ATOM 1551 C CA . PRO B 1 8 ? -13.016 -9.859 3.812 1 98.12 8 PRO B CA 1
ATOM 1552 C C . PRO B 1 8 ? -12.289 -9.242 5.004 1 98.12 8 PRO B C 1
ATOM 1554 O O . PRO B 1 8 ? -12.93 -8.672 5.895 1 98.12 8 PRO B O 1
ATOM 1557 N N . GLU B 1 9 ? -11 -9.453 5.008 1 97.38 9 GLU B N 1
ATOM 1558 C CA . GLU B 1 9 ? -10.109 -8.906 6.027 1 97.38 9 GLU B CA 1
ATOM 1559 C C . GLU B 1 9 ? -8.719 -8.625 5.461 1 97.38 9 GLU B C 1
ATOM 1561 O O . GLU B 1 9 ? -8.258 -9.336 4.566 1 97.38 9 GLU B O 1
ATOM 1566 N N . ASN B 1 10 ? -8.102 -7.582 5.91 1 96.81 10 ASN B N 1
ATOM 1567 C CA . ASN B 1 10 ? -6.766 -7.258 5.414 1 96.81 10 ASN B CA 1
ATOM 1568 C C . ASN B 1 10 ? -5.746 -7.195 6.551 1 96.81 10 ASN B C 1
ATOM 1570 O O . ASN B 1 10 ? -4.75 -6.477 6.453 1 96.81 10 ASN B O 1
ATOM 1574 N N . LYS B 1 11 ? -6.027 -7.945 7.609 1 95.44 11 LYS B N 1
ATOM 1575 C CA . LYS B 1 11 ? -5.105 -7.988 8.742 1 95.44 11 LYS B CA 1
ATOM 1576 C C . LYS B 1 11 ? -3.793 -8.664 8.352 1 95.44 11 LYS B C 1
ATOM 1578 O O . LYS B 1 11 ? -3.789 -9.633 7.59 1 95.44 11 LYS B O 1
ATOM 1583 N N . LEU B 1 12 ? -2.629 -8.117 8.828 1 95.62 12 LEU B N 1
ATOM 1584 C CA . LEU B 1 12 ? -1.271 -8.625 8.664 1 95.62 12 LEU B CA 1
ATOM 1585 C C . LEU B 1 12 ? -0.767 -8.367 7.246 1 95.62 12 LEU B C 1
ATOM 1587 O O . LEU B 1 12 ? 0.258 -8.914 6.84 1 95.62 12 LEU B O 1
ATOM 1591 N N . CYS B 1 13 ? -1.545 -7.562 6.453 1 97.81 13 CYS B N 1
ATOM 1592 C CA . CYS B 1 13 ? -1.074 -7.027 5.18 1 97.81 13 CYS B CA 1
ATOM 1593 C C . CYS B 1 13 ? -0.65 -5.57 5.328 1 97.81 13 CYS B C 1
ATOM 1595 O O . CYS B 1 13 ? -1.494 -4.672 5.355 1 97.81 13 CYS B O 1
ATOM 1597 N N . PRO B 1 14 ? 0.611 -5.324 5.395 1 98.38 14 PRO B N 1
ATOM 1598 C CA . PRO B 1 14 ? 1.104 -3.99 5.746 1 98.38 14 PRO B CA 1
ATOM 1599 C C . PRO B 1 14 ? 0.596 -2.906 4.797 1 98.38 14 PRO B C 1
ATOM 1601 O O . PRO B 1 14 ? 0.509 -3.129 3.588 1 98.38 14 PRO B O 1
ATOM 1604 N N . GLN B 1 15 ? 0.22 -1.763 5.352 1 98.62 15 GLN B N 1
ATOM 1605 C CA . GLN B 1 15 ? -0.256 -0.585 4.633 1 98.62 15 GLN B CA 1
ATOM 1606 C C . GLN B 1 15 ? 0.526 0.661 5.039 1 98.62 15 GLN B C 1
ATOM 1608 O O . GLN B 1 15 ? 0.605 0.991 6.227 1 98.62 15 GLN B O 1
ATOM 1613 N N . THR B 1 16 ? 1.136 1.362 4.09 1 98.75 16 THR B N 1
ATOM 1614 C CA . THR B 1 16 ? 1.933 2.549 4.375 1 98.75 16 THR B CA 1
ATOM 1615 C C . THR B 1 16 ? 1.036 3.721 4.77 1 98.75 16 THR B C 1
ATOM 1617 O O . THR B 1 16 ? -0.007 3.943 4.152 1 98.75 16 THR B O 1
ATOM 1620 N N . LEU B 1 17 ? 1.449 4.449 5.766 1 98.81 17 LEU B N 1
ATOM 1621 C CA . LEU B 1 17 ? 0.632 5.523 6.324 1 98.81 17 LEU B CA 1
ATOM 1622 C C . LEU B 1 17 ? 1.015 6.867 5.719 1 98.81 17 LEU B C 1
ATOM 1624 O O . LEU B 1 17 ? 2.199 7.195 5.617 1 98.81 17 LEU B O 1
ATOM 1628 N N . PHE B 1 18 ? -0.006 7.629 5.359 1 98.94 18 PHE B N 1
ATOM 1629 C CA . PHE B 1 18 ? 0.136 9.008 4.906 1 98.94 18 PHE B CA 1
ATOM 1630 C C . PHE B 1 18 ? -0.829 9.922 5.648 1 98.94 18 PHE B C 1
ATOM 1632 O O . PHE B 1 18 ? -1.963 9.539 5.941 1 98.94 18 PHE B O 1
ATOM 1639 N N . LEU B 1 19 ? -0.397 11.109 5.961 1 98.88 19 LEU B N 1
ATOM 1640 C CA . LEU B 1 19 ? -1.288 12.188 6.375 1 98.88 19 LEU B CA 1
ATOM 1641 C C . LEU B 1 19 ? -1.694 13.047 5.184 1 98.88 19 LEU B C 1
ATOM 1643 O O . LEU B 1 19 ? -0.842 13.664 4.539 1 98.88 19 LEU B O 1
ATOM 1647 N N . TYR B 1 20 ? -2.955 13 4.852 1 98.94 20 TYR B N 1
ATOM 1648 C CA . TYR B 1 20 ? -3.461 13.867 3.797 1 98.94 20 TYR B CA 1
ATOM 1649 C C . TYR B 1 20 ? -3.691 15.281 4.316 1 98.94 20 TYR B C 1
ATOM 1651 O O . TYR B 1 20 ? -4.328 15.469 5.359 1 98.94 20 TYR B O 1
ATOM 1659 N N . GLY B 1 21 ? -3.15 16.281 3.635 1 98.81 21 GLY B N 1
ATOM 1660 C CA . GLY B 1 21 ? -3.291 17.672 4.02 1 98.81 21 GLY B CA 1
ATOM 1661 C C . GLY B 1 21 ? -4.191 18.453 3.088 1 98.81 21 GLY B C 1
ATOM 1662 O O . GLY B 1 21 ? -4.039 18.391 1.865 1 98.81 21 GLY B O 1
ATOM 1663 N N . THR B 1 22 ? -5.102 19.188 3.629 1 98.5 22 THR B N 1
ATOM 1664 C CA . THR B 1 22 ? -6.004 20.094 2.928 1 98.5 22 THR B CA 1
ATOM 1665 C C . THR B 1 22 ? -6.18 21.391 3.709 1 98.5 22 THR B C 1
ATOM 1667 O O . THR B 1 22 ? -5.863 21.453 4.898 1 98.5 22 THR B O 1
ATOM 1670 N N . TYR B 1 23 ? -6.578 22.453 3.012 1 97.25 23 TYR B N 1
ATOM 1671 C CA . TYR B 1 23 ? -6.961 23.688 3.695 1 97.25 23 TYR B CA 1
ATOM 1672 C C . TYR B 1 23 ? -8.477 23.75 3.873 1 97.25 23 TYR B C 1
ATOM 1674 O O . TYR B 1 23 ? -9.234 23.391 2.969 1 97.25 23 TYR B O 1
ATOM 1682 N N . LYS B 1 24 ? -8.852 24.203 5.016 1 94.44 24 LYS B N 1
ATOM 1683 C CA . LYS B 1 24 ? -10.242 24.594 5.215 1 94.44 24 LYS B CA 1
ATOM 1684 C C . LYS B 1 24 ? -10.555 25.875 4.449 1 94.44 24 LYS B C 1
ATOM 1686 O O . LYS B 1 24 ? -9.664 26.5 3.859 1 94.44 24 LYS B O 1
ATOM 1691 N N . GLU B 1 25 ? -11.812 26.234 4.473 1 93.19 25 GLU B N 1
ATOM 1692 C CA . GLU B 1 25 ? -12.25 27.422 3.742 1 93.19 25 GLU B CA 1
ATOM 1693 C C . GLU B 1 25 ? -11.586 28.672 4.301 1 93.19 25 GLU B C 1
ATOM 1695 O O . GLU B 1 25 ? -11.297 29.609 3.555 1 93.19 25 GLU B O 1
ATOM 1700 N N . ASP B 1 26 ? -11.281 28.688 5.59 1 92.38 26 ASP B N 1
ATOM 1701 C CA . ASP B 1 26 ? -10.711 29.859 6.23 1 92.38 26 ASP B CA 1
ATOM 1702 C C . ASP B 1 26 ? -9.188 29.875 6.109 1 92.38 26 ASP B C 1
ATOM 1704 O O . ASP B 1 26 ? -8.523 30.734 6.68 1 92.38 26 ASP B O 1
ATOM 1708 N N . GLY B 1 27 ? -8.641 28.844 5.465 1 93.62 27 GLY B N 1
ATOM 1709 C CA . GLY B 1 27 ? -7.211 28.797 5.23 1 93.62 27 GLY B CA 1
ATOM 1710 C C . GLY B 1 27 ? -6.469 27.969 6.262 1 93.62 27 GLY B C 1
ATOM 1711 O O . GLY B 1 27 ? -5.262 27.75 6.137 1 93.62 27 GLY B O 1
ATOM 1712 N N . THR B 1 28 ? -7.207 27.469 7.258 1 93.25 28 THR B N 1
ATOM 1713 C CA . THR B 1 28 ? -6.57 26.641 8.273 1 93.25 28 THR B CA 1
ATOM 1714 C C . THR B 1 28 ? -6.215 25.266 7.711 1 93.25 28 THR B C 1
ATOM 1716 O O . THR B 1 28 ? -7.016 24.656 7 1 93.25 28 THR B O 1
ATOM 1719 N N . PRO B 1 29 ? -4.996 24.844 8.008 1 96.44 29 PRO B N 1
ATOM 1720 C CA . PRO B 1 29 ? -4.637 23.5 7.543 1 96.44 29 PRO B CA 1
ATOM 1721 C C . PRO B 1 29 ? -5.387 22.391 8.289 1 96.44 29 PRO B C 1
ATOM 1723 O O . PRO B 1 29 ? -5.734 22.562 9.461 1 96.44 29 PRO B O 1
ATOM 1726 N N . ASN B 1 30 ? -5.699 21.375 7.633 1 96.62 30 ASN B N 1
ATOM 1727 C CA . ASN B 1 30 ? -6.281 20.141 8.156 1 96.62 30 ASN B CA 1
ATOM 1728 C C . ASN B 1 30 ? -5.547 18.906 7.645 1 96.62 30 ASN B C 1
ATOM 1730 O O . ASN B 1 30 ? -5.18 18.844 6.469 1 96.62 30 ASN B O 1
ATOM 1734 N N . PHE B 1 31 ? -5.316 17.969 8.586 1 97.94 31 PHE B N 1
ATOM 1735 C CA . PHE B 1 31 ? -4.68 16.719 8.188 1 97.94 31 PHE B CA 1
ATOM 1736 C C . PHE B 1 31 ? -5.5 15.523 8.656 1 97.94 31 PHE B C 1
ATOM 1738 O O . PHE B 1 31 ? -6.074 15.547 9.75 1 97.94 31 PHE B O 1
ATOM 1745 N N . GLY B 1 32 ? -5.598 14.477 7.867 1 97.44 32 GLY B N 1
ATOM 1746 C CA . GLY B 1 32 ? -6.172 13.18 8.195 1 97.44 32 GLY B CA 1
ATOM 1747 C C . GLY B 1 32 ? -5.238 12.023 7.895 1 97.44 32 GLY B C 1
ATOM 1748 O O . GLY B 1 32 ? -4.453 12.086 6.945 1 97.44 32 GLY B O 1
ATOM 1749 N N . LEU B 1 33 ? -5.312 10.984 8.719 1 98 33 LEU B N 1
ATOM 1750 C CA . LEU B 1 33 ? -4.449 9.82 8.594 1 98 33 LEU B CA 1
ATOM 1751 C C . LEU B 1 33 ? -5.109 8.75 7.723 1 98 33 LEU B C 1
ATOM 1753 O O . LEU B 1 33 ? -6.258 8.367 7.965 1 98 33 LEU B O 1
ATOM 1757 N N . PHE B 1 34 ? -4.387 8.297 6.684 1 98.44 34 PHE B N 1
ATOM 1758 C CA . PHE B 1 34 ? -4.926 7.312 5.75 1 98.44 34 PHE B CA 1
ATOM 1759 C C . PHE B 1 34 ? -3.857 6.301 5.355 1 98.44 34 PHE B C 1
ATOM 1761 O O . PHE B 1 34 ? -2.662 6.59 5.434 1 98.44 34 PHE B O 1
ATOM 1768 N N . CYS B 1 35 ? -4.301 5.078 4.934 1 98.5 35 CYS B N 1
ATOM 1769 C CA . CYS B 1 35 ? -3.348 4.078 4.469 1 98.5 35 CYS B CA 1
ATOM 1770 C C . CYS B 1 35 ? -3.869 3.363 3.229 1 98.5 35 CYS B C 1
ATOM 1772 O O . CYS B 1 35 ? -3.158 2.561 2.623 1 98.5 35 CYS B O 1
ATOM 1774 N N . TRP B 1 36 ? -5.199 3.594 2.83 1 98.75 36 TRP B N 1
ATOM 1775 C CA . TRP B 1 36 ? -5.707 3.02 1.587 1 98.75 36 TRP B CA 1
ATOM 1776 C C . TRP B 1 36 ? -5.27 3.854 0.386 1 98.75 36 TRP B C 1
ATOM 1778 O O . TRP B 1 36 ? -6.094 4.508 -0.256 1 98.75 36 TRP B O 1
ATOM 1788 N N . PHE B 1 37 ? -3.965 3.744 0.12 1 98.88 37 PHE B N 1
ATOM 1789 C CA . PHE B 1 37 ? -3.146 4.551 -0.775 1 98.88 37 PHE B CA 1
ATOM 1790 C C . PHE B 1 37 ? -2.209 3.674 -1.594 1 98.88 37 PHE B C 1
ATOM 1792 O O . PHE B 1 37 ? -1.56 2.777 -1.052 1 98.88 37 PHE B O 1
ATOM 1799 N N . SER B 1 38 ? -2.23 3.83 -2.908 1 98.81 38 SER B N 1
ATOM 1800 C CA . SER B 1 38 ? -1.262 3.176 -3.779 1 98.81 38 SER B CA 1
ATOM 1801 C C . SER B 1 38 ? -1.071 3.955 -5.078 1 98.81 38 SER B C 1
ATOM 1803 O O . SER B 1 38 ? -1.358 5.152 -5.137 1 98.81 38 SER B O 1
ATOM 1805 N N . TYR B 1 39 ? -0.463 3.385 -6.047 1 98.81 39 TYR B N 1
ATOM 1806 C CA . TYR B 1 39 ? -0.022 4.121 -7.223 1 98.81 39 TYR B CA 1
ATOM 1807 C C . TYR B 1 39 ? -0.729 3.623 -8.477 1 98.81 39 TYR B C 1
ATOM 1809 O O . TYR B 1 39 ? -1.279 2.52 -8.492 1 98.81 39 TYR B O 1
ATOM 1817 N N . CYS B 1 40 ? -0.8 4.453 -9.445 1 98.69 40 CYS B N 1
ATOM 1818 C CA . CYS B 1 40 ? -1.336 4.121 -10.758 1 98.69 40 CYS B CA 1
ATOM 1819 C C . CYS B 1 40 ? -0.509 4.766 -11.867 1 98.69 40 CYS B C 1
ATOM 1821 O O . CYS B 1 40 ? 0.413 5.531 -11.594 1 98.69 40 CYS B O 1
ATOM 1823 N N . TRP B 1 41 ? -0.786 4.367 -13.086 1 98.38 41 TRP B N 1
ATOM 1824 C CA . TRP B 1 41 ? -0.075 4.891 -14.25 1 98.38 41 TRP B CA 1
ATOM 1825 C C . TRP B 1 41 ? -1.053 5.434 -15.281 1 98.38 41 TRP B C 1
ATOM 1827 O O . TRP B 1 41 ? -1.92 4.707 -15.773 1 98.38 41 TRP B O 1
ATOM 1837 N N . SER B 1 42 ? -0.986 6.664 -15.547 1 97.12 42 SER B N 1
ATOM 1838 C CA . SER B 1 42 ? -1.766 7.309 -16.594 1 97.12 42 SER B CA 1
ATOM 1839 C C . SER B 1 42 ? -0.88 8.164 -17.5 1 97.12 42 SER B C 1
ATOM 1841 O O . SER B 1 42 ? -1.109 9.367 -17.641 1 97.12 42 SER B O 1
ATOM 1843 N N . GLY B 1 43 ? 0.117 7.48 -18.172 1 96.88 43 GLY B N 1
ATOM 1844 C CA . GLY B 1 43 ? 1.136 8.172 -18.938 1 96.88 43 GLY B CA 1
ATOM 1845 C C . GLY B 1 43 ? 2.299 8.656 -18.094 1 96.88 43 GLY B C 1
ATOM 1846 O O . GLY B 1 43 ? 3.404 8.852 -18.594 1 96.88 43 GLY B O 1
ATOM 1847 N N . GLU B 1 44 ? 2.082 8.852 -16.781 1 97.75 44 GLU B N 1
ATOM 1848 C CA . GLU B 1 44 ? 3.045 9.164 -15.734 1 97.75 44 GLU B CA 1
ATOM 1849 C C . GLU B 1 44 ? 2.625 8.555 -14.398 1 97.75 44 GLU B C 1
ATOM 1851 O O . GLU B 1 44 ? 1.482 8.117 -14.242 1 97.75 44 GLU B O 1
ATOM 1856 N N . LEU B 1 45 ? 3.555 8.477 -13.461 1 98.38 45 LEU B N 1
ATOM 1857 C CA . LEU B 1 45 ? 3.248 7.973 -12.125 1 98.38 45 LEU B CA 1
ATOM 1858 C C . LEU B 1 45 ? 2.219 8.859 -11.43 1 98.38 45 LEU B C 1
ATOM 1860 O O . LEU B 1 45 ? 2.373 10.078 -11.391 1 98.38 45 LEU B O 1
ATOM 1864 N N . GLY B 1 46 ? 1.129 8.234 -10.977 1 98.75 46 GLY B N 1
ATOM 1865 C CA . GLY B 1 46 ? 0.097 8.883 -10.188 1 98.75 46 GLY B CA 1
ATOM 1866 C C . GLY B 1 46 ? -0.273 8.102 -8.938 1 98.75 46 GLY B C 1
ATOM 1867 O O . GLY B 1 46 ? 0.442 7.18 -8.539 1 98.75 46 GLY B O 1
ATOM 1868 N N . VAL B 1 47 ? -1.341 8.547 -8.305 1 98.88 47 VAL B N 1
ATOM 1869 C CA . VAL B 1 47 ? -1.769 7.949 -7.043 1 98.88 47 VAL B CA 1
ATOM 1870 C C . VAL B 1 47 ? -3.248 7.586 -7.117 1 98.88 47 VAL B C 1
ATOM 1872 O O . VAL B 1 47 ? -4.047 8.32 -7.707 1 98.88 47 VAL B O 1
ATOM 1875 N N . MET B 1 48 ? -3.594 6.434 -6.586 1 98.88 48 MET B N 1
ATOM 1876 C CA . MET B 1 48 ? -4.98 6.109 -6.262 1 98.88 48 MET B CA 1
ATOM 1877 C C . MET B 1 48 ? -5.184 6.039 -4.754 1 98.88 48 MET B C 1
ATOM 1879 O O . MET B 1 48 ? -4.375 5.441 -4.039 1 98.88 48 MET B O 1
ATOM 1883 N N . ALA B 1 49 ? -6.199 6.699 -4.289 1 98.94 49 ALA B N 1
ATOM 1884 C CA . ALA B 1 49 ? -6.48 6.797 -2.857 1 98.94 49 ALA B CA 1
ATOM 1885 C C . ALA B 1 49 ? -7.973 6.637 -2.582 1 98.94 49 ALA B C 1
ATOM 1887 O O . ALA B 1 49 ? -8.805 7.246 -3.256 1 98.94 49 ALA B O 1
ATOM 1888 N N . CYS B 1 50 ? -8.273 5.781 -1.654 1 98.94 50 CYS B N 1
ATOM 1889 C CA . CYS B 1 50 ? -9.656 5.621 -1.239 1 98.94 50 CYS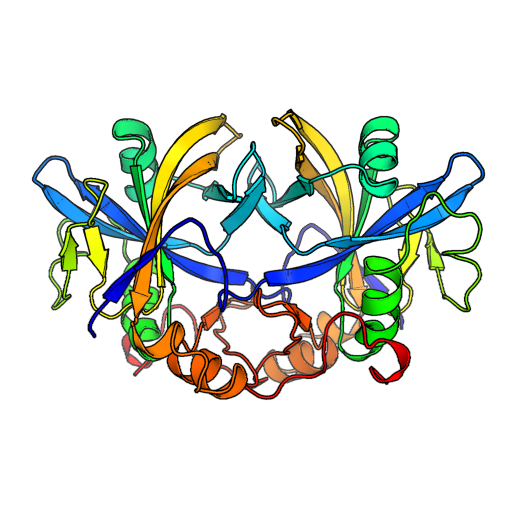 B CA 1
ATOM 1890 C C . CYS B 1 50 ? -9.891 6.223 0.141 1 98.94 50 CYS B C 1
ATOM 1892 O O . CYS B 1 50 ? -9.094 6.008 1.058 1 98.94 50 CYS B O 1
ATOM 1894 N N . ILE B 1 51 ? -10.867 7.027 0.278 1 98.75 51 ILE B N 1
ATOM 1895 C CA . ILE B 1 51 ? -11.289 7.562 1.568 1 98.75 51 ILE B CA 1
ATOM 1896 C C . ILE B 1 51 ? -12.719 7.133 1.866 1 98.75 51 ILE B C 1
ATOM 1898 O O . ILE B 1 51 ? -13.641 7.434 1.099 1 98.75 51 ILE B O 1
ATOM 1902 N N . ALA B 1 52 ? -12.898 6.402 2.91 1 97.44 52 ALA B N 1
ATOM 1903 C CA . ALA B 1 52 ? -14.219 5.93 3.322 1 97.44 52 ALA B CA 1
ATOM 1904 C C . ALA B 1 52 ? -14.828 6.852 4.375 1 97.44 52 ALA B C 1
ATOM 1906 O O . ALA B 1 52 ? -14.141 7.699 4.941 1 97.44 52 ALA B O 1
ATOM 1907 N N . GLY B 1 53 ? -16.109 6.75 4.547 1 94.56 53 GLY B N 1
ATOM 1908 C CA . GLY B 1 53 ? -16.812 7.441 5.617 1 94.56 53 GLY B CA 1
ATOM 1909 C C . GLY B 1 53 ? -16.906 8.938 5.402 1 94.56 53 GLY B C 1
ATOM 1910 O O . GLY B 1 53 ? -16.625 9.43 4.305 1 94.56 53 GLY B O 1
ATOM 1911 N N . GLU B 1 54 ? -17.375 9.586 6.422 1 91.88 54 GLU B N 1
ATOM 1912 C CA . GLU B 1 54 ? -17.484 11.047 6.43 1 91.88 54 GLU B CA 1
ATOM 1913 C C . GLU B 1 54 ? -16.297 11.688 7.121 1 91.88 54 GLU B C 1
ATOM 1915 O O . GLU B 1 54 ? -16.125 11.57 8.336 1 91.88 54 GLU B O 1
ATOM 1920 N N . LYS B 1 55 ? -15.453 12.266 6.355 1 94.38 55 LYS B N 1
ATOM 1921 C CA . LYS B 1 55 ? -14.25 12.953 6.82 1 94.38 55 LYS B CA 1
ATOM 1922 C C . LYS B 1 55 ? -14.141 14.344 6.207 1 94.38 55 LYS B C 1
ATOM 1924 O O . LYS B 1 55 ? -14.422 14.531 5.02 1 94.38 55 LYS B O 1
ATOM 1929 N N . LEU B 1 56 ? -13.734 15.281 6.988 1 96 56 LEU B N 1
ATOM 1930 C CA . LEU B 1 56 ? -13.508 16.625 6.484 1 96 56 LEU B CA 1
ATOM 1931 C C . LEU B 1 56 ? -12.5 16.609 5.34 1 96 56 LEU B C 1
ATOM 1933 O O . LEU B 1 56 ? -12.68 17.312 4.34 1 96 56 LEU B O 1
ATOM 1937 N N . THR B 1 57 ? -11.445 15.836 5.461 1 97.5 57 THR B N 1
ATOM 1938 C CA . THR B 1 57 ? -10.414 15.734 4.438 1 97.5 57 THR B CA 1
ATOM 1939 C C . THR B 1 57 ? -11.031 15.359 3.09 1 97.5 57 THR B C 1
ATOM 1941 O O . THR B 1 57 ? -10.711 15.969 2.066 1 97.5 57 THR B O 1
ATOM 1944 N N . LYS B 1 58 ? -11.906 14.359 3.119 1 97.81 58 LYS B N 1
ATOM 1945 C CA . LYS B 1 58 ? -12.562 13.93 1.891 1 97.81 58 LYS B CA 1
ATOM 1946 C C . LYS B 1 58 ? -13.391 15.062 1.285 1 97.81 58 LYS B C 1
ATOM 1948 O O . LYS B 1 58 ? -13.328 15.305 0.079 1 97.81 58 LYS B O 1
ATOM 1953 N N . ASP B 1 59 ? -14.125 15.766 2.117 1 97.19 59 ASP B N 1
ATOM 1954 C CA . ASP B 1 59 ? -14.945 16.875 1.656 1 97.19 59 ASP B CA 1
ATOM 1955 C C . ASP B 1 59 ? -14.086 17.969 1.005 1 97.19 59 ASP B C 1
ATOM 1957 O O . ASP B 1 59 ? -14.461 18.516 -0.027 1 97.19 59 ASP B O 1
ATOM 1961 N N . ARG B 1 60 ? -12.984 18.234 1.626 1 97.94 60 ARG B N 1
ATOM 1962 C CA . ARG B 1 60 ? -12.109 19.266 1.111 1 97.94 60 ARG B CA 1
ATOM 1963 C C . ARG B 1 60 ? -11.469 18.844 -0.209 1 97.94 60 ARG B C 1
ATOM 1965 O O . ARG B 1 60 ? -11.305 19.672 -1.115 1 97.94 60 ARG B O 1
ATOM 1972 N N . ILE B 1 61 ? -11.062 17.594 -0.36 1 98.81 61 ILE B N 1
ATOM 1973 C CA . ILE B 1 61 ? -10.492 17.078 -1.602 1 98.81 61 ILE B CA 1
ATOM 1974 C C . ILE B 1 61 ? -11.531 17.156 -2.719 1 98.81 61 ILE B C 1
ATOM 1976 O O . ILE B 1 61 ? -11.211 17.531 -3.848 1 98.81 61 ILE B O 1
ATOM 1980 N N . ARG B 1 62 ? -12.75 16.812 -2.381 1 97.62 62 ARG B N 1
ATOM 1981 C CA . ARG B 1 62 ? -13.828 16.906 -3.361 1 97.62 62 ARG B CA 1
ATOM 1982 C C . ARG B 1 62 ? -14.008 18.344 -3.848 1 97.62 62 ARG B C 1
ATOM 1984 O O . ARG B 1 62 ? -14.188 18.578 -5.043 1 97.62 62 ARG B O 1
ATOM 1991 N N . ALA B 1 63 ? -13.93 19.266 -2.918 1 97.5 63 ALA B N 1
ATOM 1992 C CA . ALA B 1 63 ? -14.211 20.672 -3.221 1 97.5 63 ALA B CA 1
ATOM 1993 C C . ALA B 1 63 ? -13.062 21.312 -4.004 1 97.5 63 ALA B C 1
ATOM 1995 O O . ALA B 1 63 ? -13.297 22.062 -4.949 1 97.5 63 ALA B O 1
ATOM 1996 N N . ASN B 1 64 ? -11.805 21 -3.617 1 98.19 64 ASN B N 1
ATOM 1997 C CA . ASN B 1 64 ? -10.664 21.766 -4.125 1 98.19 64 ASN B CA 1
ATOM 1998 C C . ASN B 1 64 ? -9.852 20.953 -5.133 1 98.19 64 ASN B C 1
ATOM 2000 O O . ASN B 1 64 ? -9.023 21.5 -5.859 1 98.19 64 ASN B O 1
ATOM 2004 N N . LYS B 1 65 ? -9.93 19.672 -5.09 1 98.81 65 LYS B N 1
ATOM 2005 C CA . LYS B 1 65 ? -9.344 18.734 -6.047 1 98.81 65 LYS B CA 1
ATOM 2006 C C . LYS B 1 65 ? -7.832 18.656 -5.895 1 98.81 65 LYS B C 1
ATOM 2008 O O . LYS B 1 65 ? -7.125 18.234 -6.816 1 98.81 65 LYS B O 1
ATOM 2013 N N . VAL B 1 66 ? -7.32 19.172 -4.809 1 98.94 66 VAL B N 1
ATOM 2014 C CA . VAL B 1 66 ? -5.895 19.031 -4.52 1 98.94 66 VAL B CA 1
ATOM 2015 C C . VAL B 1 66 ? -5.699 18.641 -3.055 1 98.94 66 VAL B C 1
ATOM 2017 O O . VAL B 1 66 ? -6.523 18.984 -2.201 1 98.94 66 VAL B O 1
ATOM 2020 N N . PHE B 1 67 ? -4.672 17.938 -2.707 1 98.94 67 PHE B N 1
ATOM 2021 C CA . PHE B 1 67 ? -4.266 17.625 -1.342 1 98.94 67 PHE B CA 1
ATOM 2022 C C . PHE B 1 67 ? -2.816 17.141 -1.306 1 98.94 67 PHE B C 1
ATOM 2024 O O . PHE B 1 67 ? -2.236 16.828 -2.346 1 98.94 67 PHE B O 1
ATOM 2031 N N . SER B 1 68 ? -2.18 17.234 -0.193 1 99 68 SER B N 1
ATOM 2032 C CA . SER B 1 68 ? -0.869 16.625 0.019 1 99 68 SER B CA 1
ATOM 2033 C C . SER B 1 68 ? -0.99 15.25 0.666 1 99 68 SER B C 1
ATOM 2035 O O . SER B 1 68 ? -1.958 14.977 1.379 1 99 68 SER B O 1
ATOM 2037 N N . ALA B 1 69 ? -0.153 14.391 0.398 1 98.94 69 ALA B N 1
ATOM 2038 C CA . ALA B 1 69 ? 0.052 13.133 1.118 1 98.94 69 ALA B CA 1
ATOM 2039 C C . ALA B 1 69 ? 1.438 13.086 1.755 1 98.94 69 ALA B C 1
ATOM 2041 O O . ALA B 1 69 ? 2.447 12.969 1.054 1 98.94 69 ALA B O 1
ATOM 2042 N N . ASN B 1 70 ? 1.513 13.219 3.051 1 98.94 70 ASN B N 1
ATOM 2043 C CA . ASN B 1 70 ? 2.748 13.266 3.826 1 98.94 70 ASN B CA 1
ATOM 2044 C C . ASN B 1 70 ? 3.088 11.898 4.418 1 98.94 70 ASN B C 1
ATOM 2046 O O . ASN B 1 70 ? 2.346 11.375 5.25 1 98.94 70 ASN B O 1
ATOM 2050 N N . LEU B 1 71 ? 4.176 11.344 3.936 1 98.88 71 LEU B N 1
ATOM 2051 C CA . LEU B 1 71 ? 4.605 10.055 4.469 1 98.88 71 LEU B CA 1
ATOM 2052 C C . LEU B 1 71 ? 4.801 10.125 5.98 1 98.88 71 LEU B C 1
ATOM 2054 O O . LEU B 1 71 ? 5.426 11.062 6.484 1 98.88 71 LEU B O 1
ATOM 2058 N N . VAL B 1 72 ? 4.215 9.188 6.711 1 98.75 72 VAL B N 1
ATOM 2059 C CA . VAL B 1 72 ? 4.367 9.125 8.156 1 98.75 72 VAL B CA 1
ATOM 2060 C C . VAL B 1 72 ? 5.664 8.398 8.508 1 98.75 72 VAL B C 1
ATOM 2062 O O . VAL B 1 72 ? 5.84 7.23 8.172 1 98.75 72 VAL B O 1
ATOM 2065 N N . SER B 1 73 ? 6.555 9.102 9.133 1 98.25 73 SER B N 1
ATOM 2066 C CA . SER B 1 73 ? 7.77 8.516 9.68 1 98.25 73 SER B CA 1
ATOM 2067 C C . SER B 1 73 ? 7.605 8.195 11.164 1 98.25 73 SER B C 1
ATOM 2069 O O . SER B 1 73 ? 6.605 8.57 11.781 1 98.25 73 SER B O 1
ATOM 2071 N N . GLU B 1 74 ? 8.57 7.477 11.688 1 97.5 74 GLU B N 1
ATOM 2072 C CA . GLU B 1 74 ? 8.539 7.156 13.109 1 97.5 74 GLU B CA 1
ATOM 2073 C C . GLU B 1 74 ? 8.43 8.422 13.961 1 97.5 74 GLU B C 1
ATOM 2075 O O . GLU B 1 74 ? 7.688 8.453 14.945 1 97.5 74 GLU B O 1
ATOM 2080 N N . SER B 1 75 ? 9.117 9.508 13.586 1 96.12 75 SER B N 1
ATOM 2081 C CA . SER B 1 75 ? 9.141 10.734 14.375 1 96.12 75 SER B CA 1
ATOM 2082 C C . SER B 1 75 ? 7.793 11.453 14.312 1 96.12 75 SER B C 1
ATOM 2084 O O . SER B 1 75 ? 7.488 12.289 15.164 1 96.12 75 SER B O 1
ATOM 2086 N N . LEU B 1 76 ? 6.969 11.109 13.297 1 96.94 76 LEU B N 1
ATOM 2087 C CA . LEU B 1 76 ? 5.676 11.75 13.109 1 96.94 76 LEU B CA 1
ATOM 2088 C C . LEU B 1 76 ? 4.551 10.883 13.664 1 96.94 76 LEU B C 1
ATOM 2090 O O . LEU B 1 76 ? 3.383 11.281 13.641 1 96.94 76 LEU B O 1
ATOM 2094 N N . LEU B 1 77 ? 4.883 9.727 14.164 1 97.56 77 LEU B N 1
ATOM 2095 C CA . LEU B 1 77 ? 3.871 8.719 14.477 1 97.56 77 LEU B CA 1
ATOM 2096 C C . LEU B 1 77 ? 2.91 9.219 15.547 1 97.56 77 LEU B C 1
ATOM 2098 O O . LEU B 1 77 ? 1.698 9.016 15.445 1 97.56 77 LEU B O 1
ATOM 2102 N N . HIS B 1 78 ? 3.445 9.891 16.562 1 96.5 78 HIS B N 1
ATOM 2103 C CA . HIS B 1 78 ? 2.588 10.422 17.609 1 96.5 78 HIS B CA 1
ATOM 2104 C C . HIS B 1 78 ? 1.584 11.43 17.047 1 96.5 78 HIS B C 1
ATOM 2106 O O . HIS B 1 78 ? 0.392 11.352 17.359 1 96.5 78 HIS B O 1
ATOM 2112 N N . LEU B 1 79 ? 2.033 12.312 16.266 1 96.38 79 LEU B N 1
ATOM 2113 C CA . LEU B 1 79 ? 1.171 13.305 15.633 1 96.38 79 LEU B CA 1
ATOM 2114 C C . LEU B 1 79 ? 0.161 12.633 14.711 1 96.38 79 LEU B C 1
ATOM 2116 O O . LEU B 1 79 ? -1.025 12.969 14.727 1 96.38 79 LEU B O 1
ATOM 2120 N N . ALA B 1 80 ? 0.673 11.648 13.922 1 97.56 80 ALA B N 1
ATOM 2121 C CA . ALA B 1 80 ? -0.187 10.945 12.969 1 97.56 80 ALA B CA 1
ATOM 2122 C C . ALA B 1 80 ? -1.318 10.219 13.688 1 97.56 80 ALA B C 1
ATOM 2124 O O . ALA B 1 80 ? -2.475 10.281 13.258 1 97.56 80 ALA B O 1
ATOM 2125 N N . ASP B 1 81 ? -0.958 9.555 14.758 1 97.06 81 ASP B N 1
ATOM 2126 C CA . ASP B 1 81 ? -1.965 8.836 15.531 1 97.06 81 ASP B CA 1
ATOM 2127 C C . ASP B 1 81 ? -2.992 9.797 16.125 1 97.06 81 ASP B C 1
ATOM 2129 O O . ASP B 1 81 ? -4.195 9.523 16.078 1 97.06 81 ASP B O 1
ATOM 2133 N N . TYR B 1 82 ? -2.57 10.898 16.672 1 96.25 82 TYR B N 1
ATOM 2134 C CA . TYR B 1 82 ? -3.48 11.914 17.188 1 96.25 82 TYR B CA 1
ATOM 2135 C C . TYR B 1 82 ? -4.434 12.398 16.094 1 96.25 82 TYR B C 1
ATOM 2137 O O . TYR B 1 82 ? -5.648 12.422 16.297 1 96.25 82 TYR B O 1
ATOM 2145 N N . LEU B 1 83 ? -3.875 12.734 14.922 1 95.94 83 LEU B N 1
ATOM 2146 C CA . LEU B 1 83 ? -4.66 13.32 13.836 1 95.94 83 LEU B CA 1
ATOM 2147 C C . LEU B 1 83 ? -5.637 12.297 13.266 1 95.94 83 LEU B C 1
ATOM 2149 O O . LEU B 1 83 ? -6.73 12.648 12.82 1 95.94 83 LEU B O 1
ATOM 2153 N N . GLY B 1 84 ? -5.238 11.008 13.258 1 94.94 84 GLY B N 1
ATOM 2154 C CA . GLY B 1 84 ? -6.098 9.945 12.766 1 94.94 84 GLY B CA 1
ATOM 2155 C C . GLY B 1 84 ? -7.223 9.594 13.719 1 94.94 84 GLY B C 1
ATOM 2156 O O . GLY B 1 84 ? -8.219 8.984 13.32 1 94.94 84 GLY B O 1
ATOM 2157 N N . ASN B 1 85 ? -7.066 10.008 14.992 1 92.69 85 ASN B N 1
ATOM 2158 C CA . ASN B 1 85 ? -8.062 9.648 16 1 92.69 85 ASN B CA 1
ATOM 2159 C C . ASN B 1 85 ? -8.812 10.875 16.5 1 92.69 85 ASN B C 1
ATOM 2161 O O . ASN B 1 85 ? -9.461 10.828 17.547 1 92.69 85 ASN B O 1
ATOM 2165 N N . THR B 1 86 ? -8.641 11.992 15.828 1 90.5 86 THR B N 1
ATOM 2166 C CA . THR B 1 86 ? -9.328 13.227 16.172 1 90.5 86 THR B CA 1
ATOM 2167 C C . THR B 1 86 ? -10.172 13.719 15 1 90.5 86 THR B C 1
ATOM 2169 O O . THR B 1 86 ? -9.68 13.828 13.875 1 90.5 86 THR B O 1
ATOM 2172 N N . GLU B 1 87 ? -11.414 14.047 15.227 1 86.44 87 GLU B N 1
ATOM 2173 C CA . GLU B 1 87 ? -12.336 14.453 14.172 1 86.44 87 GLU B CA 1
ATOM 2174 C C . GLU B 1 87 ? -12.008 15.852 13.664 1 86.44 87 GLU B C 1
ATOM 2176 O O . GLU B 1 87 ? -11.734 16.766 14.453 1 86.44 87 GLU B O 1
ATOM 2181 N N . GLY B 1 88 ? -12.086 16.078 12.469 1 82.81 88 GLY B N 1
ATOM 2182 C CA . GLY B 1 88 ? -11.727 17.344 11.82 1 82.81 88 GLY B CA 1
ATOM 2183 C C . GLY B 1 88 ? -12.812 18.391 11.93 1 82.81 88 GLY B C 1
ATOM 2184 O O . GLY B 1 88 ? -12.531 19.594 11.836 1 82.81 88 GLY B O 1
ATOM 2185 N N . TYR B 1 89 ? -14.008 17.938 12.07 1 82.75 89 TYR B N 1
ATOM 2186 C CA . TYR B 1 89 ? -15.117 18.891 12.117 1 82.75 89 TYR B CA 1
ATOM 2187 C C . TYR B 1 89 ? -15.102 19.688 13.422 1 82.75 89 TYR B C 1
ATOM 2189 O O . TYR B 1 89 ? -15.719 20.75 13.508 1 82.75 89 TYR B O 1
ATOM 2197 N N . ASN B 1 90 ? -14.266 19.109 14.328 1 76.31 90 ASN B N 1
ATOM 2198 C CA . ASN B 1 90 ? -14.141 19.797 15.609 1 76.31 90 ASN B CA 1
ATOM 2199 C C . ASN B 1 90 ? -13.062 20.875 15.562 1 76.31 90 ASN B C 1
ATOM 2201 O O . ASN B 1 90 ? -11.961 20.641 15.062 1 76.31 90 ASN B O 1
ATOM 2205 N N . SER B 1 91 ? -13.305 22.125 15.961 1 72 91 SER B N 1
ATOM 2206 C CA . SER B 1 91 ? -12.445 23.297 15.875 1 72 91 SER B CA 1
ATOM 2207 C C . SER B 1 91 ? -11.125 23.078 16.594 1 72 91 SER B C 1
ATOM 2209 O O . SER B 1 91 ? -10.117 23.703 16.266 1 72 91 SER B O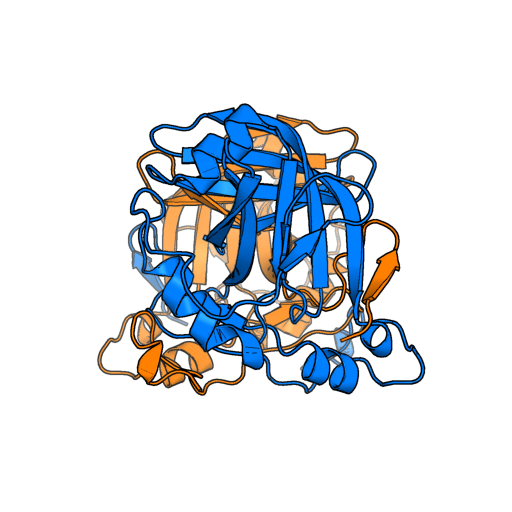 1
ATOM 2211 N N . GLY B 1 92 ? -10.977 22.094 17.328 1 84.25 92 GLY B N 1
ATOM 2212 C CA . GLY B 1 92 ? -9.789 22.062 18.156 1 84.25 92 GLY B CA 1
ATOM 2213 C C . GLY B 1 92 ? -8.742 21.078 17.641 1 84.25 92 GLY B C 1
ATOM 2214 O O . GLY B 1 92 ? -7.621 21.047 18.156 1 84.25 92 GLY B O 1
ATOM 2215 N N . LYS B 1 93 ? -8.883 20.438 16.531 1 89.44 93 LYS B N 1
ATOM 2216 C CA . LYS B 1 93 ? -7.977 19.375 16.094 1 89.44 93 LYS B CA 1
ATOM 2217 C C . LYS B 1 93 ? -6.598 19.938 15.766 1 89.44 93 LYS B C 1
ATOM 2219 O O . LYS B 1 93 ? -5.578 19.344 16.125 1 89.44 93 LYS B O 1
ATOM 2224 N N . MET B 1 94 ? -6.578 21.109 15.164 1 91 94 MET B N 1
ATOM 2225 C CA . MET B 1 94 ? -5.32 21.641 14.641 1 91 94 MET B CA 1
ATOM 2226 C C . MET B 1 94 ? -4.715 22.656 15.594 1 91 94 MET B C 1
ATOM 2228 O O . MET B 1 94 ? -3.699 23.281 15.281 1 91 94 MET B O 1
ATOM 2232 N N . ASN B 1 95 ? -5.305 22.812 16.75 1 90.56 95 ASN B N 1
ATOM 2233 C CA . ASN B 1 95 ? -4.758 23.703 17.766 1 90.56 95 ASN B CA 1
ATOM 2234 C C . ASN B 1 95 ? -3.646 23.031 18.562 1 90.56 95 ASN B C 1
ATOM 2236 O O . ASN B 1 95 ? -3.721 22.953 19.797 1 90.56 95 ASN B O 1
ATOM 2240 N N . ILE B 1 96 ? -2.701 22.547 17.891 1 90.25 96 ILE B N 1
ATOM 2241 C CA . ILE B 1 96 ? -1.53 21.859 18.438 1 90.25 96 ILE B CA 1
ATOM 2242 C C . ILE B 1 96 ? -0.265 22.422 17.781 1 90.25 96 ILE B C 1
ATOM 2244 O O . ILE B 1 96 ? -0.33 23.062 16.734 1 90.25 96 ILE B O 1
ATOM 2248 N N . PRO B 1 97 ? 0.828 22.25 18.531 1 90.81 97 PRO B N 1
ATOM 2249 C CA . PRO B 1 97 ? 2.086 22.656 17.906 1 90.81 97 PRO B CA 1
ATOM 2250 C C . PRO B 1 97 ? 2.463 21.766 16.719 1 90.81 97 PRO B C 1
ATOM 2252 O O . PRO B 1 97 ? 2.799 20.594 16.906 1 90.81 97 PRO B O 1
ATOM 2255 N N . ILE B 1 98 ? 2.252 22.219 15.562 1 92.75 98 ILE B N 1
ATOM 2256 C CA . ILE B 1 98 ? 2.547 21.516 14.32 1 92.75 98 ILE B CA 1
ATOM 2257 C C . ILE B 1 98 ? 3.195 22.469 13.32 1 92.75 98 ILE B C 1
ATOM 2259 O O . ILE B 1 98 ? 2.789 23.625 13.203 1 92.75 98 ILE B O 1
ATOM 2263 N N . GLU B 1 99 ? 4.27 22.031 12.758 1 95.75 99 GLU B N 1
ATOM 2264 C CA . GLU B 1 99 ? 4.93 22.844 11.734 1 95.75 99 GLU B CA 1
ATOM 2265 C C . GLU B 1 99 ? 4.406 22.5 10.344 1 95.75 99 GLU B C 1
ATOM 2267 O O . GLU B 1 99 ? 4.672 21.422 9.82 1 95.75 99 GLU B O 1
ATOM 2272 N N . VAL B 1 100 ? 3.73 23.453 9.773 1 97.38 100 VAL B N 1
ATOM 2273 C CA . VAL B 1 100 ? 3.105 23.297 8.461 1 97.38 100 VAL B CA 1
ATOM 2274 C C . VAL B 1 100 ? 3.695 24.297 7.477 1 97.38 100 VAL B C 1
ATOM 2276 O O . VAL B 1 100 ? 3.92 25.469 7.828 1 97.38 100 VAL B O 1
ATOM 2279 N N . GLU B 1 101 ? 4.043 23.875 6.344 1 97.25 101 GLU B N 1
ATOM 2280 C CA . GLU B 1 101 ? 4.484 24.719 5.242 1 97.25 101 GLU B CA 1
ATOM 2281 C C . GLU B 1 101 ? 3.545 24.609 4.043 1 97.25 101 GLU B C 1
ATOM 2283 O O . GLU B 1 101 ? 2.678 23.734 4.012 1 97.25 101 GLU B O 1
ATOM 2288 N N . ARG B 1 102 ? 3.641 25.562 3.146 1 97.5 102 ARG B N 1
ATOM 2289 C CA . ARG B 1 102 ? 2.863 25.516 1.912 1 97.5 102 ARG B CA 1
ATOM 2290 C C . ARG B 1 102 ? 3.541 24.625 0.878 1 97.5 102 ARG B C 1
ATOM 2292 O O . ARG B 1 102 ? 4.77 24.562 0.806 1 97.5 102 ARG B O 1
ATOM 2299 N N . GLY B 1 103 ? 2.727 23.938 0.064 1 98.38 103 GLY B N 1
ATOM 2300 C CA . GLY B 1 103 ? 3.279 23.219 -1.07 1 98.38 103 GLY B CA 1
ATOM 2301 C C . GLY B 1 103 ? 4.074 24.094 -2.012 1 98.38 103 GLY B C 1
ATOM 2302 O O . GLY B 1 103 ? 3.996 25.328 -1.935 1 98.38 103 GLY B O 1
ATOM 2303 N N . ALA B 1 104 ? 4.898 23.5 -2.773 1 98.62 104 ALA B N 1
ATOM 2304 C CA . ALA B 1 104 ? 5.766 24.234 -3.689 1 98.62 104 ALA B CA 1
ATOM 2305 C C . ALA B 1 104 ? 5.051 24.516 -5.008 1 98.62 104 ALA B C 1
ATOM 2307 O O . ALA B 1 104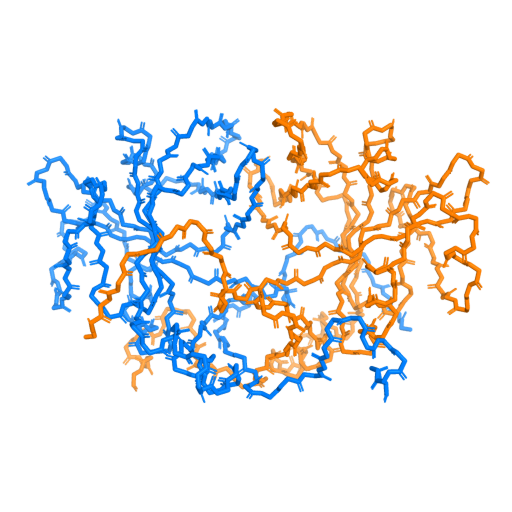 ? 5.316 25.531 -5.656 1 98.62 104 ALA B O 1
ATOM 2308 N N . VAL B 1 105 ? 4.133 23.641 -5.379 1 98.81 105 VAL B N 1
ATOM 2309 C CA . VAL B 1 105 ? 3.498 23.734 -6.688 1 98.81 105 VAL B CA 1
ATOM 2310 C C . VAL B 1 105 ? 1.994 23.938 -6.516 1 98.81 105 VAL B C 1
ATOM 2312 O O . VAL B 1 105 ? 1.402 24.812 -7.16 1 98.81 105 VAL B O 1
ATOM 2315 N N . LEU B 1 106 ? 1.363 23.188 -5.66 1 98.88 106 LEU B N 1
ATOM 2316 C CA . LEU B 1 106 ? -0.072 23.281 -5.422 1 98.88 106 LEU B CA 1
ATOM 2317 C C . LEU B 1 106 ? -0.356 24 -4.105 1 98.88 106 LEU B C 1
ATOM 2319 O O . LEU B 1 106 ? 0.496 24.031 -3.215 1 98.88 106 LEU B O 1
ATOM 2323 N N . ASN B 1 107 ? -1.54 24.531 -3.992 1 98.69 107 ASN B N 1
ATOM 2324 C CA . ASN B 1 107 ? -1.995 25.141 -2.744 1 98.69 107 ASN B CA 1
ATOM 2325 C C . ASN B 1 107 ? -2.475 24.094 -1.751 1 98.69 107 ASN B C 1
ATOM 2327 O O . ASN B 1 107 ? -3.678 23.953 -1.514 1 98.69 107 ASN B O 1
ATOM 2331 N N . VAL B 1 108 ? -1.596 23.422 -1.075 1 98.94 108 VAL B N 1
ATOM 2332 C CA . VAL B 1 108 ? -1.869 22.375 -0.099 1 98.94 108 VAL B CA 1
ATOM 2333 C C . VAL B 1 108 ? -0.935 22.531 1.099 1 98.94 108 VAL B C 1
ATOM 2335 O O . VAL B 1 108 ? 0.199 22.984 0.955 1 98.94 108 VAL B O 1
ATOM 2338 N N . PRO B 1 109 ? -1.385 22.219 2.281 1 98.81 109 PRO B N 1
ATOM 2339 C CA . PRO B 1 109 ? -0.49 22.203 3.439 1 98.81 109 PRO B CA 1
ATOM 2340 C C . PRO B 1 109 ? 0.428 20.984 3.465 1 98.81 109 PRO B C 1
ATOM 2342 O O . PRO B 1 109 ? 0.013 19.891 3.084 1 98.81 109 PRO B O 1
ATOM 2345 N N . VAL B 1 110 ? 1.646 21.156 3.842 1 98.69 110 VAL B N 1
ATOM 2346 C CA . VAL B 1 110 ? 2.684 20.141 3.92 1 98.69 110 VAL B CA 1
ATOM 2347 C C . VAL B 1 110 ? 3.283 20.109 5.324 1 98.69 110 VAL B C 1
ATOM 2349 O O . VAL B 1 110 ? 3.529 21.172 5.918 1 98.69 110 VAL B O 1
ATOM 2352 N N . LEU B 1 111 ? 3.475 18.922 5.855 1 98.5 111 LEU B N 1
ATOM 2353 C CA . LEU B 1 111 ? 4.148 18.781 7.141 1 98.5 111 LEU B CA 1
ATOM 2354 C C . LEU B 1 111 ? 5.656 18.953 6.984 1 98.5 111 LEU B C 1
ATOM 2356 O O . LEU B 1 111 ? 6.293 18.188 6.246 1 98.5 111 LEU B O 1
ATOM 2360 N N . LYS B 1 112 ? 6.203 19.844 7.719 1 97.5 112 LYS B N 1
ATOM 2361 C CA . LYS B 1 112 ? 7.621 20.188 7.605 1 97.5 112 LYS B CA 1
ATOM 2362 C C . LYS B 1 112 ? 8.5 18.969 7.887 1 97.5 112 LYS B C 1
ATOM 2364 O O . LYS B 1 112 ? 9.523 18.766 7.234 1 97.5 112 LYS B O 1
ATOM 2369 N N . ASN B 1 113 ? 8.086 18.125 8.773 1 97.12 113 ASN B N 1
ATOM 2370 C CA . ASN B 1 113 ? 8.945 17.047 9.266 1 97.12 113 ASN B CA 1
ATOM 2371 C C . ASN B 1 113 ? 8.68 15.742 8.523 1 97.12 113 ASN B C 1
ATOM 2373 O O . ASN B 1 113 ? 9.266 14.711 8.852 1 97.12 113 ASN B O 1
ATOM 2377 N N . SER B 1 114 ? 7.789 15.719 7.578 1 98.56 114 SER B N 1
ATOM 2378 C CA . SER B 1 114 ? 7.645 14.523 6.75 1 98.56 114 SER B CA 1
ATOM 2379 C C . SER B 1 114 ? 8.789 14.398 5.754 1 98.56 114 SER B C 1
ATOM 2381 O O . SER B 1 114 ? 9.133 15.375 5.074 1 98.56 114 SER B O 1
ATOM 2383 N N . PRO B 1 115 ? 9.375 13.289 5.625 1 98.56 115 PRO B N 1
ATOM 2384 C CA . PRO B 1 115 ? 10.531 13.141 4.738 1 98.56 115 PRO B CA 1
ATOM 2385 C C . PRO B 1 115 ? 10.141 13.047 3.266 1 98.56 115 PRO B C 1
ATOM 2387 O O . PRO B 1 115 ? 11 13.156 2.389 1 98.56 115 PRO B O 1
ATOM 2390 N N . TRP B 1 116 ? 8.945 12.773 2.939 1 98.75 116 TRP B N 1
ATOM 2391 C CA . TRP B 1 116 ? 8.453 12.539 1.589 1 98.75 116 TRP B CA 1
ATOM 2392 C C . TRP B 1 116 ? 7 13 1.455 1 98.75 116 TRP B C 1
ATOM 2394 O O . TRP B 1 116 ? 6.117 12.484 2.141 1 98.75 116 TRP B O 1
ATOM 2404 N N . VAL B 1 117 ? 6.727 13.938 0.574 1 98.88 117 VAL B N 1
ATOM 2405 C CA . VAL B 1 117 ? 5.387 14.508 0.422 1 98.88 117 VAL B CA 1
ATOM 2406 C C . VAL B 1 117 ? 5.008 14.547 -1.057 1 98.88 117 VAL B C 1
ATOM 2408 O O . VAL B 1 117 ? 5.805 14.969 -1.896 1 98.88 117 VAL B O 1
ATOM 2411 N N . PHE B 1 118 ? 3.832 14.062 -1.377 1 98.94 118 PHE B N 1
ATOM 2412 C CA . PHE B 1 118 ? 3.25 14.234 -2.703 1 98.94 118 PHE B CA 1
ATOM 2413 C C . PHE B 1 118 ? 2.285 15.414 -2.723 1 98.94 118 PHE B C 1
ATOM 2415 O O . PHE B 1 118 ? 1.448 15.555 -1.827 1 98.94 118 PHE B O 1
ATOM 2422 N N . GLU B 1 119 ? 2.434 16.281 -3.648 1 99 119 GLU B N 1
ATOM 2423 C CA . GLU B 1 119 ? 1.377 17.234 -3.996 1 99 119 GLU B CA 1
ATOM 2424 C C . GLU B 1 119 ? 0.486 16.688 -5.105 1 99 119 GLU B C 1
ATOM 2426 O O . GLU B 1 119 ? 0.928 16.531 -6.246 1 99 119 GLU B O 1
ATOM 2431 N N . LEU B 1 120 ? -0.783 16.5 -4.758 1 98.94 120 LEU B N 1
ATOM 2432 C CA . LEU B 1 120 ? -1.646 15.688 -5.613 1 98.94 120 LEU B CA 1
ATOM 2433 C C . LEU B 1 120 ? -2.807 16.516 -6.152 1 98.94 120 LEU B C 1
ATOM 2435 O O . LEU B 1 120 ? -3.395 17.328 -5.422 1 98.94 120 LEU B O 1
ATOM 2439 N N . GLU B 1 121 ? -3.057 16.328 -7.383 1 98.94 121 GLU B N 1
ATOM 2440 C CA . GLU B 1 121 ? -4.227 16.875 -8.055 1 98.94 121 GLU B CA 1
ATOM 2441 C C . GLU B 1 121 ? -5.176 15.781 -8.516 1 98.94 121 GLU B C 1
ATOM 2443 O O . GLU B 1 121 ? -4.781 14.883 -9.266 1 98.94 121 GLU B O 1
ATOM 2448 N N . VAL B 1 122 ? -6.438 15.883 -8.117 1 98.94 122 VAL B N 1
ATOM 2449 C CA . VAL B 1 122 ? -7.422 14.875 -8.5 1 98.94 122 VAL B CA 1
ATOM 2450 C C . VAL B 1 122 ? -7.773 15.023 -9.977 1 98.94 122 VAL B C 1
ATOM 2452 O O . VAL B 1 122 ? -8.203 16.094 -10.414 1 98.94 122 VAL B O 1
ATOM 2455 N N . GLN B 1 123 ? -7.574 13.953 -10.688 1 98.5 123 GLN B N 1
ATOM 2456 C CA . GLN B 1 123 ? -7.914 13.945 -12.109 1 98.5 123 GLN B CA 1
ATOM 2457 C C . GLN B 1 123 ? -9.328 13.406 -12.328 1 98.5 123 GLN B C 1
ATOM 2459 O O . GLN B 1 123 ? -10.055 13.898 -13.195 1 98.5 123 GLN B O 1
ATOM 2464 N N . GLN B 1 124 ? -9.625 12.375 -11.648 1 97.88 124 GLN B N 1
ATOM 2465 C CA . GLN B 1 124 ? -10.945 11.758 -11.672 1 97.88 124 GLN B CA 1
ATOM 2466 C C . GLN B 1 124 ? -11.211 10.984 -10.383 1 97.88 124 GLN B C 1
ATOM 2468 O O . GLN B 1 124 ? -10.289 10.711 -9.617 1 97.88 124 GLN B O 1
ATOM 2473 N N . SER B 1 125 ? -12.484 10.727 -10.148 1 98.12 125 SER B N 1
ATOM 2474 C CA . SER B 1 125 ? -12.852 9.977 -8.953 1 98.12 125 SER B CA 1
ATOM 2475 C C . SER B 1 125 ? -13.945 8.961 -9.25 1 98.12 125 SER B C 1
ATOM 2477 O O . SER B 1 125 ? -14.656 9.078 -10.258 1 98.12 125 SER B O 1
ATOM 2479 N N . VAL B 1 126 ? -13.992 7.91 -8.523 1 98.19 126 VAL B N 1
ATOM 2480 C CA . VAL B 1 126 ? -15.047 6.902 -8.531 1 98.19 126 VAL B CA 1
ATOM 2481 C C . VAL B 1 126 ? -15.805 6.934 -7.207 1 98.19 126 VAL B C 1
ATOM 2483 O O . VAL B 1 126 ? -15.234 6.641 -6.152 1 98.19 126 VAL B O 1
ATOM 2486 N N . LEU B 1 127 ? -17.078 7.352 -7.289 1 97.31 127 LEU B N 1
ATOM 2487 C CA . LEU B 1 127 ? -17.922 7.316 -6.098 1 97.31 127 LEU B CA 1
ATOM 2488 C C . LEU B 1 127 ? -18.375 5.891 -5.797 1 97.31 127 LEU B C 1
ATOM 2490 O O . LEU B 1 127 ? -18.891 5.199 -6.684 1 97.31 127 LEU B O 1
ATOM 2494 N N . LEU B 1 128 ? -18.156 5.441 -4.586 1 97.06 128 LEU B N 1
ATOM 2495 C CA . LEU B 1 128 ? -18.609 4.145 -4.098 1 97.06 128 LEU B CA 1
ATOM 2496 C C . LEU B 1 128 ? -19.672 4.312 -3.016 1 97.06 128 LEU B C 1
ATOM 2498 O O . LEU B 1 128 ? -20.172 5.418 -2.795 1 97.06 128 LEU B O 1
ATOM 2502 N N . HIS B 1 129 ? -20.328 3.258 -2.465 1 91 129 HIS B N 1
ATOM 2503 C CA . HIS B 1 129 ? -21.453 3.312 -1.536 1 91 129 HIS B CA 1
ATOM 2504 C C . HIS B 1 129 ? -21.141 4.215 -0.347 1 91 129 HIS B C 1
ATOM 2506 O O . HIS B 1 129 ? -21.875 5.164 -0.071 1 91 129 HIS B O 1
ATOM 2512 N N . ASP B 1 130 ? -20.094 4.402 0.256 1 94.12 130 ASP B N 1
ATOM 2513 C CA . ASP B 1 130 ? -19.703 5.258 1.374 1 94.12 130 ASP B CA 1
ATOM 2514 C C . ASP B 1 130 ? -18.219 5.574 1.33 1 94.12 130 ASP B C 1
ATOM 2516 O O . ASP B 1 130 ? -17.562 5.656 2.371 1 94.12 130 ASP B O 1
ATOM 2520 N N . ALA B 1 131 ? -17.703 5.645 0.146 1 98.44 131 ALA B N 1
ATOM 2521 C CA . ALA B 1 131 ? -16.297 5.949 -0.073 1 98.44 131 ALA B CA 1
ATOM 2522 C C . ALA B 1 131 ? -16.078 6.562 -1.451 1 98.44 131 ALA B C 1
ATOM 2524 O O . ALA B 1 131 ? -17 6.629 -2.264 1 98.44 131 ALA B O 1
ATOM 2525 N N . GLU B 1 132 ? -15 7.109 -1.625 1 98.56 132 GLU B N 1
ATOM 2526 C CA . GLU B 1 132 ? -14.578 7.652 -2.914 1 98.56 132 GLU B CA 1
ATOM 2527 C C . GLU B 1 132 ? -13.125 7.309 -3.209 1 98.56 132 GLU B C 1
ATOM 2529 O O . GLU B 1 132 ? -12.273 7.367 -2.318 1 98.56 132 GLU B O 1
ATOM 2534 N N . VAL B 1 133 ? -12.906 6.812 -4.426 1 98.88 133 VAL B N 1
ATOM 2535 C CA . VAL B 1 133 ? -11.555 6.586 -4.914 1 98.88 133 VAL B CA 1
ATOM 2536 C C . VAL B 1 133 ? -11.109 7.773 -5.766 1 98.88 133 VAL B C 1
ATOM 2538 O O . VAL B 1 133 ? -11.766 8.125 -6.742 1 98.88 133 VAL B O 1
ATOM 2541 N N . PHE B 1 134 ? -10.008 8.391 -5.371 1 98.88 134 PHE B N 1
ATOM 2542 C CA . PHE B 1 134 ? -9.438 9.508 -6.113 1 98.88 134 PHE B CA 1
ATOM 2543 C C . PHE B 1 134 ? -8.234 9.055 -6.938 1 98.88 134 PHE B C 1
ATOM 2545 O O . PHE B 1 134 ? -7.312 8.43 -6.406 1 98.88 134 PHE B O 1
ATOM 2552 N N . LEU B 1 135 ? -8.258 9.242 -8.211 1 98.88 135 LEU B N 1
ATOM 2553 C CA . LEU B 1 135 ? -7.105 9.094 -9.086 1 98.88 135 LEU B CA 1
ATOM 2554 C C . LEU B 1 135 ? -6.422 10.438 -9.32 1 98.88 135 LEU B C 1
ATOM 2556 O O . LEU B 1 135 ? -7.043 11.375 -9.82 1 98.88 135 LEU B O 1
ATOM 2560 N N . CYS B 1 136 ? -5.148 10.484 -8.938 1 98.94 136 CYS B N 1
ATOM 2561 C CA . CYS B 1 136 ? -4.492 11.781 -8.82 1 98.94 136 CYS B CA 1
ATOM 2562 C C . CYS B 1 136 ? -3.211 11.82 -9.648 1 98.94 136 CYS B C 1
ATOM 2564 O O . CYS B 1 136 ? -2.512 10.812 -9.766 1 98.94 136 CYS B O 1
ATOM 2566 N N . LYS B 1 137 ? -2.918 12.961 -10.18 1 98.81 137 LYS B N 1
ATOM 2567 C CA . LYS B 1 137 ? -1.597 13.289 -10.711 1 98.81 137 LYS B CA 1
ATOM 2568 C C . LYS B 1 137 ? -0.671 13.789 -9.609 1 98.81 137 LYS B C 1
ATOM 2570 O O . LYS B 1 137 ? -1.094 14.555 -8.734 1 98.81 137 LYS B O 1
ATOM 2575 N N . ILE B 1 138 ? 0.544 13.305 -9.633 1 98.94 138 ILE B N 1
ATOM 2576 C CA . ILE B 1 138 ? 1.579 13.891 -8.781 1 98.94 138 ILE B CA 1
ATOM 2577 C C . ILE B 1 138 ? 2.158 15.133 -9.453 1 98.94 138 ILE B C 1
ATOM 2579 O O . ILE B 1 138 ? 2.92 15.031 -10.422 1 98.94 138 ILE B O 1
ATOM 2583 N N . ARG B 1 139 ? 1.842 16.266 -8.891 1 98.94 139 ARG B N 1
ATOM 2584 C CA . ARG B 1 139 ? 2.299 17.516 -9.508 1 98.94 139 ARG B CA 1
ATOM 2585 C C . ARG B 1 139 ? 3.672 17.906 -8.977 1 98.94 139 ARG B C 1
ATOM 2587 O O . ARG B 1 139 ? 4.383 18.703 -9.602 1 98.94 139 ARG B O 1
ATOM 2594 N N . ASN B 1 140 ? 3.959 17.391 -7.852 1 98.88 140 ASN B N 1
ATOM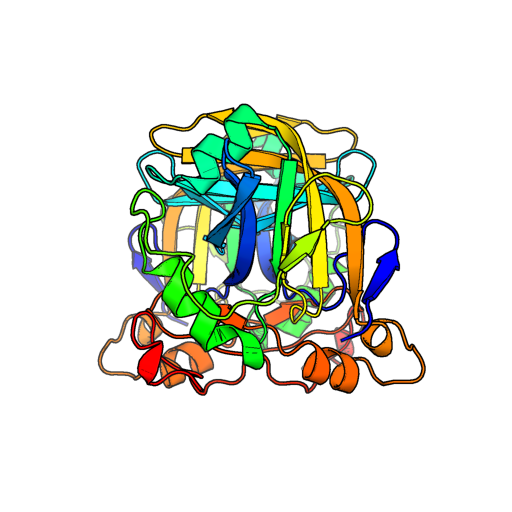 2595 C CA . ASN B 1 140 ? 5.246 17.625 -7.207 1 98.88 140 ASN B CA 1
ATOM 2596 C C . ASN B 1 140 ? 5.52 16.594 -6.113 1 98.88 140 ASN B C 1
ATOM 2598 O O . ASN B 1 140 ? 4.59 16.062 -5.504 1 98.88 140 ASN B O 1
ATOM 2602 N N . THR B 1 141 ? 6.738 16.266 -5.977 1 98.88 141 THR B N 1
ATOM 2603 C CA . THR B 1 141 ? 7.203 15.492 -4.824 1 98.88 141 THR B CA 1
ATOM 2604 C C . THR B 1 141 ? 8.219 16.297 -4.02 1 98.88 141 THR B C 1
ATOM 2606 O O . THR B 1 141 ? 9.234 16.734 -4.559 1 98.88 141 THR B O 1
ATOM 2609 N N . LEU B 1 142 ? 7.898 16.578 -2.787 1 98.75 142 LEU B N 1
ATOM 2610 C CA . LEU B 1 142 ? 8.836 17.188 -1.857 1 98.75 142 LEU B CA 1
ATOM 2611 C C . LEU B 1 142 ? 9.547 16.125 -1.021 1 98.75 142 LEU B C 1
ATOM 2613 O O . LEU B 1 142 ? 8.898 15.375 -0.294 1 98.75 142 LEU B O 1
ATOM 2617 N N . VAL B 1 143 ? 10.898 16.109 -1.127 1 98.56 143 VAL B N 1
ATOM 2618 C CA . VAL B 1 143 ? 11.656 15.031 -0.488 1 98.56 143 VAL B CA 1
ATOM 2619 C C . VAL B 1 143 ? 12.812 15.625 0.312 1 98.56 143 VAL B C 1
ATOM 2621 O O . VAL B 1 143 ? 13.484 16.547 -0.146 1 98.56 143 VAL B O 1
ATOM 2624 N N . ALA B 1 144 ? 13.008 15.086 1.566 1 98.31 144 ALA B N 1
ATOM 2625 C CA . ALA B 1 144 ? 14.219 15.453 2.295 1 98.31 144 ALA B CA 1
ATOM 2626 C C . ALA B 1 144 ? 15.461 15.273 1.426 1 98.31 144 ALA B C 1
ATOM 2628 O O . ALA B 1 144 ? 15.648 14.211 0.82 1 98.31 144 ALA B O 1
ATOM 2629 N N . LYS B 1 145 ? 16.266 16.25 1.396 1 97.75 145 LYS B N 1
ATOM 2630 C CA . LYS B 1 145 ? 17.422 16.281 0.491 1 97.75 145 LYS B CA 1
ATOM 2631 C C . LYS B 1 145 ? 18.297 15.055 0.673 1 97.75 145 LYS B C 1
ATOM 2633 O O . LYS B 1 145 ? 18.812 14.508 -0.301 1 97.75 145 LYS B O 1
ATOM 2638 N N . GLU B 1 146 ? 18.484 14.555 1.909 1 97.38 146 GLU B N 1
ATOM 2639 C CA . GLU B 1 146 ? 19.344 13.422 2.223 1 97.38 146 GLU B CA 1
ATOM 2640 C C . GLU B 1 146 ? 18.828 12.141 1.578 1 97.38 146 GLU B C 1
ATOM 2642 O O . GLU B 1 146 ? 19.609 11.234 1.275 1 97.38 146 GLU B O 1
ATOM 2647 N N . LEU B 1 147 ? 17.562 12.055 1.31 1 98.19 147 LEU B N 1
ATOM 2648 C CA . LEU B 1 147 ? 16.969 10.844 0.751 1 98.19 147 LEU B CA 1
ATOM 2649 C C . LEU B 1 147 ? 17.297 10.711 -0.732 1 98.19 147 LEU B C 1
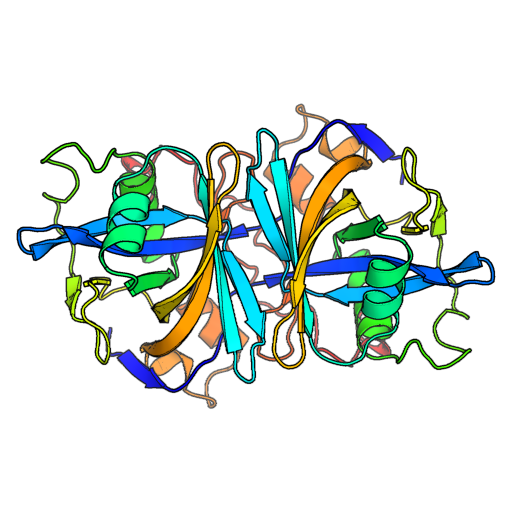ATOM 2651 O O . LEU B 1 147 ? 17.125 9.641 -1.317 1 98.19 147 LEU B O 1
ATOM 2655 N N . LYS B 1 148 ? 17.781 11.789 -1.328 1 97.44 148 LYS B N 1
ATOM 2656 C CA . LYS B 1 148 ? 18.141 11.766 -2.742 1 97.44 148 LYS B CA 1
ATOM 2657 C C . LYS B 1 148 ? 19.656 11.75 -2.922 1 97.44 148 LYS B C 1
ATOM 2659 O O . LYS B 1 148 ? 20.156 11.859 -4.043 1 97.44 148 LYS B O 1
ATOM 2664 N N . ASP B 1 149 ? 20.406 11.617 -1.79 1 96.75 149 ASP B N 1
ATOM 2665 C CA . ASP B 1 149 ? 21.859 11.492 -1.843 1 96.75 149 ASP B CA 1
ATOM 2666 C C . ASP B 1 149 ? 22.281 10.062 -2.162 1 96.75 149 ASP B C 1
ATOM 2668 O O . ASP B 1 149 ? 22.328 9.211 -1.27 1 96.75 149 ASP B O 1
ATOM 2672 N N . ASN B 1 150 ? 22.641 9.773 -3.371 1 94.81 150 ASN B N 1
ATOM 2673 C CA . ASN B 1 150 ? 22.922 8.422 -3.844 1 94.81 150 ASN B CA 1
ATOM 2674 C C . ASN B 1 150 ? 24.266 7.918 -3.316 1 94.81 150 ASN B C 1
ATOM 2676 O O . ASN B 1 150 ? 24.625 6.758 -3.535 1 94.81 150 ASN B O 1
ATOM 2680 N N . SER B 1 151 ? 24.969 8.766 -2.611 1 97.62 151 SER B N 1
ATOM 2681 C CA . SER B 1 151 ? 26.188 8.305 -1.954 1 97.62 151 SER B CA 1
ATOM 2682 C C . SER B 1 151 ? 25.875 7.574 -0.651 1 97.62 151 SER B C 1
ATOM 2684 O O . SER B 1 151 ? 26.719 6.879 -0.099 1 97.62 151 SER B O 1
ATOM 2686 N N . ILE B 1 152 ? 24.703 7.77 -0.16 1 96.88 152 ILE B N 1
ATOM 2687 C CA . ILE B 1 152 ? 24.188 7.066 1.011 1 96.88 152 ILE B CA 1
ATOM 2688 C C . ILE B 1 152 ? 23.469 5.789 0.575 1 96.88 152 ILE B C 1
ATOM 2690 O O . ILE B 1 152 ? 22.734 5.789 -0.411 1 96.88 152 ILE B O 1
ATOM 2694 N N . SER B 1 153 ? 23.734 4.664 1.267 1 97.12 153 SER B N 1
ATOM 2695 C CA . SER B 1 153 ? 23.109 3.396 0.891 1 97.12 153 SER B CA 1
ATOM 2696 C C . SER B 1 153 ? 21.594 3.48 0.971 1 97.12 153 SER B C 1
ATOM 2698 O O . SER B 1 153 ? 21.047 4.281 1.732 1 97.12 153 SER B O 1
ATOM 2700 N N . VAL B 1 154 ? 20.922 2.639 0.198 1 97.25 154 VAL B N 1
ATOM 2701 C CA . VAL B 1 154 ? 19.469 2.596 0.218 1 97.25 154 VAL B CA 1
ATOM 2702 C C . VAL B 1 154 ? 18.969 2.268 1.627 1 97.25 154 VAL B C 1
ATOM 2704 O O . VAL B 1 154 ? 18.016 2.881 2.119 1 97.25 154 VAL B O 1
ATOM 2707 N N . ASP B 1 155 ? 19.672 1.354 2.336 1 97.75 155 ASP B N 1
ATOM 2708 C CA . ASP B 1 155 ? 19.312 0.988 3.705 1 97.75 155 ASP B CA 1
ATOM 2709 C C . ASP B 1 155 ? 19.344 2.207 4.625 1 97.75 155 ASP B C 1
ATOM 2711 O O . ASP B 1 155 ? 18.438 2.406 5.43 1 97.75 155 ASP B O 1
ATOM 2715 N N . GLU B 1 156 ? 20.391 2.975 4.473 1 97.88 156 GLU B N 1
ATOM 2716 C CA . GLU B 1 156 ? 20.547 4.145 5.328 1 97.88 156 GLU B CA 1
ATOM 2717 C C . GLU B 1 156 ? 19.516 5.215 5.004 1 97.88 156 GLU B C 1
ATOM 2719 O O . GLU B 1 156 ? 18.953 5.84 5.906 1 97.88 156 GLU B O 1
ATOM 2724 N N . ARG B 1 157 ? 19.281 5.441 3.725 1 97.94 157 ARG B N 1
ATOM 2725 C CA . ARG B 1 157 ? 18.266 6.402 3.332 1 97.94 157 ARG B CA 1
ATOM 2726 C C . ARG B 1 157 ? 16.875 5.961 3.812 1 97.94 157 ARG B C 1
ATOM 2728 O O . ARG B 1 157 ? 16.078 6.785 4.258 1 97.94 157 ARG B O 1
ATOM 2735 N N . LEU B 1 158 ? 16.625 4.684 3.75 1 98 158 LEU B N 1
ATOM 2736 C CA . LEU B 1 158 ? 15.352 4.141 4.23 1 98 158 LEU B CA 1
ATOM 2737 C C . LEU B 1 158 ? 15.219 4.332 5.738 1 98 158 LEU B C 1
ATOM 2739 O O . LEU B 1 158 ? 14.133 4.648 6.234 1 98 158 LEU B O 1
ATOM 2743 N N . ARG B 1 159 ? 16.281 4.137 6.438 1 97.81 159 ARG B N 1
ATOM 2744 C CA . ARG B 1 159 ? 16.281 4.363 7.879 1 97.81 159 ARG B CA 1
ATOM 2745 C C . ARG B 1 159 ? 15.969 5.82 8.203 1 97.81 159 ARG B C 1
ATOM 2747 O O . ARG B 1 159 ? 15.266 6.113 9.172 1 97.81 159 ARG B O 1
ATOM 2754 N N . MET B 1 160 ? 16.516 6.719 7.422 1 97.56 160 MET B N 1
ATOM 2755 C CA . MET B 1 160 ? 16.266 8.141 7.605 1 97.56 160 MET B CA 1
ATOM 2756 C C . MET B 1 160 ? 14.805 8.477 7.316 1 97.56 160 MET B C 1
ATOM 2758 O O . MET B 1 160 ? 14.195 9.281 8.016 1 97.56 160 MET B O 1
ATOM 2762 N N . ALA B 1 161 ? 14.211 7.84 6.281 1 98 161 ALA B N 1
ATOM 2763 C CA . ALA B 1 161 ? 12.805 8.055 5.949 1 98 161 ALA B CA 1
ATOM 2764 C C . ALA B 1 161 ? 11.898 7.469 7.027 1 98 161 ALA B C 1
ATOM 2766 O O . ALA B 1 161 ? 10.859 8.047 7.352 1 98 161 ALA B O 1
ATOM 2767 N N . ALA B 1 162 ? 12.273 6.234 7.551 1 98.19 162 ALA B N 1
ATOM 2768 C CA . ALA B 1 162 ? 11.648 5.535 8.672 1 98.19 162 ALA B CA 1
ATOM 2769 C C . ALA B 1 162 ? 10.133 5.461 8.5 1 98.19 162 ALA B C 1
ATOM 2771 O O . ALA B 1 162 ? 9.383 5.832 9.406 1 98.19 162 ALA B O 1
ATOM 2772 N N . PRO B 1 163 ? 9.695 4.945 7.34 1 98.69 163 PRO B N 1
ATOM 2773 C CA . PRO B 1 163 ? 8.25 4.902 7.109 1 98.69 163 PRO B CA 1
ATOM 2774 C C . PRO B 1 163 ? 7.52 3.977 8.086 1 98.69 163 PRO B C 1
ATOM 2776 O O . PRO B 1 163 ? 8.062 2.938 8.477 1 98.69 163 PRO B O 1
ATOM 2779 N N . VAL B 1 164 ? 6.32 4.332 8.445 1 98.56 164 VAL B N 1
ATOM 2780 C CA . VAL B 1 164 ? 5.5 3.557 9.367 1 98.56 164 VAL B CA 1
ATOM 2781 C C . VAL B 1 164 ? 4.367 2.875 8.609 1 98.56 164 VAL B C 1
ATOM 2783 O O . VAL B 1 164 ? 3.768 3.473 7.711 1 98.56 164 VAL B O 1
ATOM 2786 N N . MET B 1 165 ? 4.117 1.637 8.977 1 98.19 165 MET B N 1
ATOM 2787 C CA . MET B 1 165 ? 3.043 0.844 8.391 1 98.19 165 MET B CA 1
ATOM 2788 C C . MET B 1 165 ? 2.016 0.448 9.445 1 98.19 165 MET B C 1
ATOM 2790 O O . MET B 1 165 ? 2.365 0.227 10.602 1 98.19 165 MET B O 1
ATOM 2794 N N . TRP B 1 166 ? 0.797 0.411 8.961 1 97.69 166 TRP B N 1
ATOM 2795 C CA . TRP B 1 166 ? -0.304 -0.193 9.703 1 97.69 166 TRP B CA 1
ATOM 2796 C C . TRP B 1 166 ? -0.596 -1.601 9.188 1 97.69 166 TRP B C 1
ATOM 2798 O O . TRP B 1 166 ? -0.547 -1.854 7.984 1 97.69 166 TRP B O 1
ATOM 2808 N N . VAL B 1 167 ? -0.991 -2.576 10.133 1 95.75 167 VAL B N 1
ATOM 2809 C CA . VAL B 1 167 ? -1.139 -3.963 9.703 1 95.75 167 VAL B CA 1
ATOM 2810 C C . VAL B 1 167 ? -2.562 -4.441 9.977 1 95.75 167 VAL B C 1
ATOM 2812 O O . VAL B 1 167 ? -2.846 -5.641 9.914 1 95.75 167 VAL B O 1
ATOM 2815 N N . GLY B 1 168 ? -3.514 -3.662 10.211 1 89.38 168 GLY B N 1
ATOM 2816 C CA . GLY B 1 168 ? -4.914 -4.016 10.383 1 89.38 168 GLY B CA 1
ATOM 2817 C C . GLY B 1 168 ? -5.258 -4.422 11.805 1 89.38 168 GLY B C 1
ATOM 2818 O O . GLY B 1 168 ? -6.434 -4.613 12.133 1 89.38 168 GLY B O 1
ATOM 2819 N N . GLU B 1 169 ? -4.324 -4.582 12.742 1 91.5 169 GLU B N 1
ATOM 2820 C CA . GLU B 1 169 ? -4.602 -5.02 14.109 1 91.5 169 GLU B CA 1
ATOM 2821 C C . GLU B 1 169 ? -4.25 -3.928 15.117 1 91.5 169 GLU B C 1
ATOM 2823 O O . GLU B 1 169 ? -3.834 -4.223 16.234 1 91.5 169 GLU B O 1
ATOM 2828 N N . GLY B 1 170 ? -4.344 -2.754 14.664 1 92.69 170 GLY B N 1
ATOM 2829 C CA . GLY B 1 170 ? -4.211 -1.618 15.555 1 92.69 170 GLY B CA 1
ATOM 2830 C C . GLY B 1 170 ? -2.779 -1.364 15.992 1 92.69 170 GLY B C 1
ATOM 2831 O O . GLY B 1 170 ? -2.539 -0.682 16.984 1 92.69 170 GLY B O 1
ATOM 2832 N N . GLN B 1 171 ? -1.835 -1.947 15.305 1 95.81 171 GLN B N 1
ATOM 2833 C CA . GLN B 1 171 ? -0.429 -1.785 15.656 1 95.81 171 GLN B CA 1
ATOM 2834 C C . GLN B 1 171 ? 0.366 -1.19 14.5 1 95.81 171 GLN B C 1
ATOM 2836 O O . GLN B 1 171 ? 0.042 -1.425 13.328 1 95.81 171 GLN B O 1
ATOM 2841 N N . TYR B 1 172 ? 1.35 -0.401 14.906 1 97.62 172 TYR B N 1
ATOM 2842 C CA . TYR B 1 172 ? 2.23 0.254 13.945 1 97.62 172 TYR B CA 1
ATOM 2843 C C . TYR B 1 172 ? 3.584 -0.444 13.883 1 97.62 172 TYR B C 1
ATOM 2845 O O . TYR B 1 172 ? 4.121 -0.866 14.906 1 97.62 172 TYR B O 1
ATOM 2853 N N . TYR B 1 173 ? 4.141 -0.523 12.719 1 98.06 173 TYR B N 1
ATOM 2854 C CA . TYR B 1 173 ? 5.445 -1.142 12.5 1 98.06 173 TYR B CA 1
ATOM 2855 C C . TYR B 1 173 ? 6.293 -0.305 11.555 1 98.06 173 TYR B C 1
ATOM 2857 O O . TYR B 1 173 ? 5.777 0.574 10.859 1 98.06 173 TYR B O 1
ATOM 2865 N N . THR B 1 174 ? 7.512 -0.47 11.609 1 98.06 174 THR B N 1
ATOM 2866 C CA . THR B 1 174 ? 8.438 0.031 10.602 1 98.06 174 THR B CA 1
ATOM 2867 C C . THR B 1 174 ? 9.203 -1.117 9.953 1 98.06 174 THR B C 1
ATOM 2869 O O . THR B 1 174 ? 8.984 -2.283 10.289 1 98.06 174 THR B O 1
ATOM 2872 N N . LEU B 1 175 ? 10 -0.819 8.969 1 97.75 175 LEU B N 1
ATOM 2873 C CA . LEU B 1 175 ? 10.758 -1.834 8.242 1 97.75 175 LEU B CA 1
ATOM 2874 C C . LEU B 1 175 ? 11.992 -2.256 9.031 1 97.75 175 LEU B C 1
ATOM 2876 O O . LEU B 1 175 ? 12.461 -1.522 9.906 1 97.75 175 LEU B O 1
ATOM 2880 N N . ASN B 1 176 ? 12.344 -3.557 8.641 1 95.25 176 ASN B N 1
ATOM 2881 C CA . ASN B 1 176 ? 13.727 -3.93 8.898 1 95.25 176 ASN B CA 1
ATOM 2882 C C . ASN B 1 176 ? 14.672 -3.303 7.879 1 95.25 176 ASN B C 1
ATOM 2884 O O . ASN B 1 176 ? 14.531 -3.521 6.676 1 95.25 176 ASN B O 1
ATOM 2888 N N . TYR B 1 177 ? 15.508 -2.414 8.227 1 95 177 TYR B N 1
ATOM 2889 C CA . TYR B 1 177 ? 16.312 -1.59 7.328 1 95 177 TYR B CA 1
ATOM 2890 C C . TYR B 1 177 ? 17.531 -2.355 6.828 1 95 177 TYR B C 1
ATOM 2892 O O . TYR B 1 177 ? 18.609 -1.79 6.699 1 95 177 TYR B O 1
ATOM 2900 N N . THR B 1 178 ? 17.375 -3.658 6.68 1 95.62 178 THR B N 1
ATOM 2901 C CA . THR B 1 178 ? 18.297 -4.531 5.961 1 95.62 178 THR B CA 1
ATOM 2902 C C . THR B 1 178 ? 17.594 -5.25 4.816 1 95.62 178 THR B C 1
ATOM 2904 O O . THR B 1 178 ? 16.641 -6 5.047 1 95.62 178 THR B O 1
ATOM 2907 N N . ALA B 1 179 ? 18.109 -4.98 3.646 1 96.69 179 ALA B N 1
ATOM 2908 C CA . ALA B 1 179 ? 17.469 -5.543 2.463 1 96.69 179 ALA B CA 1
ATOM 2909 C C . ALA B 1 179 ? 17.5 -7.07 2.494 1 96.69 179 ALA B C 1
ATOM 2911 O O . ALA B 1 179 ? 18.5 -7.668 2.889 1 96.69 179 ALA B O 1
ATOM 2912 N N . LEU B 1 180 ? 16.391 -7.699 2.066 1 96.81 180 LEU B N 1
ATOM 2913 C CA . LEU B 1 180 ? 16.328 -9.148 1.882 1 96.81 180 LEU B CA 1
ATOM 2914 C C . LEU B 1 180 ? 17.078 -9.57 0.621 1 96.81 180 LEU B C 1
ATOM 2916 O O . LEU B 1 180 ? 17.516 -10.719 0.509 1 96.81 180 LEU B O 1
ATOM 2920 N N . GLY B 1 181 ? 17.125 -8.672 -0.302 1 94.94 181 GLY B N 1
ATOM 2921 C CA . GLY B 1 181 ? 17.719 -8.891 -1.615 1 94.94 181 GLY B CA 1
ATOM 2922 C C . GLY B 1 181 ? 17.281 -7.863 -2.643 1 94.94 181 GLY B C 1
ATOM 2923 O O . GLY B 1 181 ? 16.625 -6.875 -2.303 1 94.94 181 GLY B O 1
ATOM 2924 N N . LYS B 1 182 ? 17.812 -8.148 -3.941 1 94.5 182 LYS B N 1
ATOM 2925 C CA . LYS B 1 182 ? 17.562 -7.191 -5.02 1 94.5 182 LYS B CA 1
ATOM 2926 C C . LYS B 1 182 ? 16.703 -7.812 -6.117 1 94.5 182 LYS B C 1
ATOM 2928 O O . LYS B 1 182 ? 16.812 -9.008 -6.398 1 94.5 182 LYS B O 1
ATOM 2933 N N . THR B 1 183 ? 15.836 -6.922 -6.637 1 94.38 183 THR B N 1
ATOM 2934 C CA . THR B 1 183 ? 15.023 -7.332 -7.777 1 94.38 183 THR B CA 1
ATOM 2935 C C . THR B 1 183 ? 15.898 -7.918 -8.883 1 94.38 183 THR B C 1
ATOM 2937 O O . THR B 1 183 ? 16.938 -7.348 -9.227 1 94.38 183 THR B O 1
ATOM 2940 N N . GLY B 1 184 ? 15.477 -9.008 -9.383 1 92.19 184 GLY B N 1
ATOM 2941 C CA . GLY B 1 184 ? 16.188 -9.641 -10.484 1 92.19 184 GLY B CA 1
ATOM 2942 C C . GLY B 1 184 ? 17.219 -10.656 -10.031 1 92.19 184 GLY B C 1
ATOM 2943 O O . GLY B 1 184 ? 17.766 -11.398 -10.852 1 92.19 184 GLY B O 1
ATOM 2944 N N . ASP B 1 185 ? 17.5 -10.789 -8.742 1 90.38 185 ASP B N 1
ATOM 2945 C CA . ASP B 1 185 ? 18.516 -11.695 -8.211 1 90.38 185 ASP B CA 1
ATOM 2946 C C . ASP B 1 185 ? 17.875 -12.93 -7.586 1 90.38 185 ASP B C 1
ATOM 2948 O O . ASP B 1 185 ? 18.344 -13.43 -6.562 1 90.38 185 ASP B O 1
ATOM 2952 N N . TRP B 1 186 ? 16.797 -13.352 -8.18 1 83.94 186 TRP B N 1
ATOM 2953 C CA . TRP B 1 186 ? 16.016 -14.43 -7.586 1 83.94 186 TRP B CA 1
ATOM 2954 C C . TRP B 1 186 ? 16.875 -15.656 -7.332 1 83.94 186 TRP B C 1
ATOM 2956 O O . TRP B 1 186 ? 16.625 -16.422 -6.395 1 83.94 186 TRP B O 1
ATOM 2966 N N . LYS B 1 187 ? 17.891 -15.938 -8.062 1 81.94 187 LYS B N 1
ATOM 2967 C CA . LYS B 1 187 ? 18.75 -17.094 -7.852 1 81.94 187 LYS B CA 1
ATOM 2968 C C . LYS B 1 187 ? 19.5 -16.984 -6.523 1 81.94 187 LYS B C 1
ATOM 2970 O O . LYS B 1 187 ? 19.859 -18 -5.934 1 81.94 187 LYS B O 1
ATOM 2975 N N . ASP B 1 188 ? 19.609 -15.711 -6.078 1 81.62 188 ASP B N 1
ATOM 2976 C CA . ASP B 1 188 ? 20.359 -15.461 -4.848 1 81.62 188 ASP B CA 1
ATOM 2977 C C . ASP B 1 188 ? 19.406 -15.195 -3.68 1 81.62 188 ASP B C 1
ATOM 2979 O O . ASP B 1 188 ? 19.844 -15.008 -2.545 1 81.62 188 ASP B O 1
ATOM 2983 N N . LEU B 1 189 ? 18.031 -15.133 -4.094 1 77 189 LEU B N 1
ATOM 2984 C CA . LEU B 1 189 ? 17.016 -14.852 -3.076 1 77 189 LEU B CA 1
ATOM 2985 C C . LEU B 1 189 ? 16.547 -16.141 -2.41 1 77 189 LEU B C 1
ATOM 2987 O O . LEU B 1 189 ? 16.156 -17.094 -3.09 1 77 189 LEU B O 1
ATOM 2991 N N . GLY B 1 190 ? 17.203 -16.953 -1.497 1 60.38 190 GLY B N 1
ATOM 2992 C CA . GLY B 1 190 ? 16.828 -18.203 -0.846 1 60.38 190 GLY B CA 1
ATOM 2993 C C . GLY B 1 190 ? 17.859 -18.672 0.161 1 60.38 190 GLY B C 1
ATOM 2994 O O . GLY B 1 190 ? 19.016 -18.266 0.119 1 60.38 190 GLY B O 1
#

InterPro domains:
  IPR002563 Flavin reductase like domain [PF01613] (13-150)
  IPR012349 FMN-binding split barrel [G3DSA:2.30.110.10] (1-187)
  IPR052174 Flavoredoxin [PTHR43567] (1-178)

Nearest PDB structures (foldseek):
  2d5m-assembly1_A-2  TM=8.942E-01  e=3.380E-12  Nitratidesulfovibrio vulgaris str. 'Miyazaki F'
  3zoe-assembly1_B  TM=8.492E-01  e=3.615E-11  Thermus thermophilus HB27
  4hx6-assembly4_G  TM=8.732E-01  e=3.137E-09  Streptomyces globisporus
  1i0s-assembly1_A  TM=8.899E-01  e=1.468E-08  Archaeoglobus fulgidus
  5cho-assembly4_G  TM=8.458E-01  e=9.445E-09  uncultured bacterium

Radius of gyration: 19.87 Å; Cα contacts (8 Å, |Δi|>4): 960; chains: 2; bounding box: 48×56×48 Å

pLDDT: mean 95.94, std 5.17, range [59.91, 99.0]

Secondary structure (DSSP, 8-state):
--EEEESS--TTS-EE-EEEEEE-TTS-EEEEEE--EEEEESSSEEEEEEEESS-HHHHHHHHHSEEEEEEPBGGGHHHHHHHHTS-TTSTTTT-S---EEE-SSSS-EEETT-SEEEEEEEEEEEE-SSEEEEEEEEEEEEEEGGGG-TTS-HHHHHHHH-BEEE-SSSEEEEB-SS--EETT-GGG--/--EEEESS--TTS-EE-EEEEEE-TTS-EEEEEE--EEEEESSSEEEEEEEESS-HHHHHHHHHSEEEEEEPBGGGHHHHHHHHTS-TTSTTTT-S---EEE-SSSS-EEETT-SEEEEEEEEEEEE-SSEEEEEEEEEEEEEEGGGG-TTS-HHHHHHHH-BEEE-SSSEEEEB-SS--EETT-GGG--

Solvent-accessible surface area (backbone atoms only — not comparable to full-atom values): 19767 Å² total; per-residue (Å²): 117,65,65,41,81,46,67,68,73,60,63,65,49,65,26,48,34,25,36,36,15,29,51,45,93,88,62,48,63,43,62,37,54,47,40,33,49,35,40,36,44,60,86,47,63,25,34,36,36,36,48,60,65,93,46,56,61,57,54,39,34,71,74,67,34,40,31,18,40,25,38,30,20,64,92,40,40,25,60,43,34,44,35,54,72,44,62,66,87,44,87,62,65,67,76,55,100,69,63,71,40,72,44,92,81,51,98,21,36,34,56,50,81,35,46,38,30,37,34,33,35,56,74,50,71,49,84,42,77,53,18,37,36,37,36,24,42,43,74,30,22,40,29,30,51,70,68,72,40,81,87,50,53,70,44,57,35,40,55,72,43,30,47,32,26,38,25,70,75,53,37,30,27,36,62,33,64,55,68,73,42,49,68,78,38,27,92,72,34,125,118,64,64,41,83,45,67,66,73,59,63,67,48,63,27,46,33,26,35,37,15,28,52,46,96,88,62,48,65,44,61,36,53,46,39,34,49,34,40,37,44,61,87,48,62,25,35,35,36,38,49,60,64,92,44,55,62,57,54,38,34,70,74,68,34,40,31,18,40,26,38,31,19,64,92,41,41,25,60,44,33,44,36,52,71,44,62,66,86,44,88,62,64,67,76,56,99,70,62,69,39,73,44,92,80,51,98,21,35,35,56,49,81,34,45,38,32,37,36,33,34,55,73,49,70,48,83,42,79,50,18,37,36,38,35,24,43,44,76,31,24,41,29,31,50,70,65,71,40,81,87,51,53,70,43,57,34,41,53,72,43,30,48,31,26,39,25,70,76,52,38,31,27,36,62,34,65,56,69,72,43,48,70,77,40,27,93,72,36,124

Sequence (380 aa):
MEKISIGPENKLCPQTLFLYGTYKEDGTPNFGLFCWFSYCWSGELGVMACIAGEKLTKDRIRANKVFSANLVSESLLHLADYLGNTEGYNSGKMNIPIEVERGAVLNVPVLKNSPWVFELEVQQSVLLHDAEVFLCKIRNTLVAKELKDNSISVDERLRMAAPVMWVGEGQYYTLNYTALGKTGDWKDLGMEKISIGPENKLCPQTLFLYGTYKEDGTPNFGLFCWFSYCWSGELGVMACIAGEKLTKDRIRANKVFSANLVSESLLHLADYLGNTEGYNSGKMNIPIEVERGAVLNVPVLKNSPWVFELEVQQSVLLHDAEVFLCKIRNTLVAKELKDNSISVDERLRMAAPVMWVGEGQYYTLNYTALGKTGDWKDLG

Foldseek 3Di:
DDDDDDDDDQFQPKFFKWWKWAADPVRDIATEIAGQKDWDDDPHIWIKHKDFADAPSVVRCVVPQKIKIFFDAPVCVVVRVLRHPDGPVDPCSRVDDFDWDADPFDGTIDGPPGQKMFIWGFPDWDDDPGMIMTITDGPDMDHHPVLPPVVDDPLVSQVVNRTWIDRRPPDIDTDDSDDQDDPPVVVPND/DDDDDDDDDQFQPKFFKWWKWAADPVRHIATEIAGQKDWDDDVHIWIKHKDFADAPSVVRCVVPQKIKIFFDAPVCVVVRVLRHPDGPVDPCSRVDDFDWDADPFDGTIDGPPGQKMFIWGFPDWDDDPGMIMTITDGPDMDHHPVLPPVVDDPLVSQVVNRTWIDRRPPDIDTDDSDDCDDPPVVVPND